Protein AF-B7R6Q8-F1 (afdb_monomer_lite)

Structure (mmCIF, N/CA/C/O backbone):
data_AF-B7R6Q8-F1
#
_entry.id   AF-B7R6Q8-F1
#
loop_
_atom_site.group_PDB
_atom_site.id
_atom_site.type_symbol
_atom_site.label_atom_id
_atom_site.label_alt_id
_atom_site.label_comp_id
_atom_site.label_asym_id
_atom_site.label_entity_id
_atom_site.label_seq_id
_atom_site.pdbx_PDB_ins_code
_atom_site.Cartn_x
_atom_site.Cartn_y
_atom_site.Cartn_z
_atom_site.occupancy
_atom_site.B_iso_or_equiv
_atom_site.auth_seq_id
_atom_site.auth_comp_id
_atom_site.auth_asym_id
_atom_site.auth_atom_id
_atom_site.pdbx_PDB_model_num
ATOM 1 N N . MET A 1 1 ? -23.256 20.340 -9.197 1.00 37.38 1 MET A N 1
ATOM 2 C CA . MET A 1 1 ? -24.365 21.270 -8.866 1.00 37.38 1 MET A CA 1
ATOM 3 C C . MET A 1 1 ? -25.537 20.618 -8.125 1.00 37.38 1 MET A C 1
ATOM 5 O O . MET A 1 1 ? -25.760 21.001 -6.987 1.00 37.38 1 MET A O 1
ATOM 9 N N . ARG A 1 2 ? -26.240 19.605 -8.668 1.00 29.38 2 ARG A N 1
ATOM 10 C CA . ARG A 1 2 ? -27.414 18.983 -7.993 1.00 29.38 2 ARG A CA 1
ATOM 11 C C . ARG A 1 2 ? -27.147 18.437 -6.572 1.00 29.38 2 ARG A C 1
ATOM 13 O O . ARG A 1 2 ? -28.017 18.509 -5.716 1.00 29.38 2 ARG A O 1
ATOM 20 N N . LYS A 1 3 ? -25.930 17.947 -6.302 1.00 39.06 3 LYS A N 1
ATOM 21 C CA . LYS A 1 3 ? -25.526 17.358 -5.007 1.00 39.06 3 LYS A CA 1
ATOM 22 C C . LYS A 1 3 ? -25.200 18.393 -3.911 1.00 39.06 3 LYS A C 1
ATOM 24 O O . LYS A 1 3 ? -25.389 18.104 -2.738 1.00 39.06 3 LYS A O 1
ATOM 29 N N . ILE A 1 4 ? -24.777 19.604 -4.293 1.00 42.16 4 ILE A N 1
ATOM 30 C CA . ILE A 1 4 ? -24.546 20.725 -3.359 1.00 42.16 4 ILE A CA 1
ATOM 31 C C . ILE A 1 4 ? -25.894 21.297 -2.899 1.00 42.16 4 ILE A C 1
ATOM 33 O O . ILE A 1 4 ? -26.061 21.598 -1.722 1.00 42.16 4 ILE A O 1
ATOM 37 N N . LEU A 1 5 ? -26.884 21.337 -3.802 1.00 37.56 5 LEU A N 1
ATOM 38 C CA . LEU A 1 5 ? -28.265 21.681 -3.457 1.00 37.56 5 LEU A CA 1
ATOM 39 C C . LEU A 1 5 ? -28.850 20.711 -2.420 1.00 37.56 5 LEU A C 1
ATOM 41 O O . LEU A 1 5 ? -29.466 21.156 -1.463 1.00 37.56 5 LEU A O 1
ATOM 45 N N . ALA A 1 6 ? -28.620 19.401 -2.566 1.00 47.09 6 ALA A N 1
ATOM 46 C CA . ALA A 1 6 ? -29.123 18.403 -1.620 1.00 47.09 6 ALA A CA 1
ATOM 47 C C . ALA A 1 6 ? -28.523 18.566 -0.210 1.00 47.09 6 ALA A C 1
ATOM 49 O O . ALA A 1 6 ? -29.257 18.517 0.771 1.00 47.09 6 ALA A O 1
ATOM 50 N N . LEU A 1 7 ? -27.215 18.825 -0.098 1.00 46.38 7 LEU A N 1
ATOM 51 C CA . LEU A 1 7 ? -26.560 19.071 1.192 1.00 46.38 7 LEU A CA 1
ATOM 52 C C . LEU A 1 7 ? -27.048 20.379 1.840 1.00 46.38 7 LEU A C 1
ATOM 54 O O . LEU A 1 7 ? -27.335 20.403 3.033 1.00 46.38 7 LEU A O 1
ATOM 58 N N . ALA A 1 8 ? -27.209 21.443 1.047 1.00 47.81 8 ALA A N 1
ATOM 59 C CA . ALA A 1 8 ? -27.757 22.715 1.515 1.00 47.81 8 ALA A CA 1
ATOM 60 C C . ALA A 1 8 ? -29.220 22.584 1.975 1.00 47.81 8 ALA A C 1
ATOM 62 O O . ALA A 1 8 ? -29.590 23.162 2.991 1.00 47.81 8 ALA A O 1
ATOM 63 N N . ILE A 1 9 ? -30.032 21.775 1.284 1.00 53.19 9 ILE A N 1
ATOM 64 C CA . ILE A 1 9 ? -31.419 21.471 1.667 1.00 53.19 9 ILE A CA 1
ATOM 65 C C . ILE A 1 9 ? -31.466 20.652 2.963 1.00 53.19 9 ILE A C 1
ATOM 67 O O . ILE A 1 9 ? -32.299 20.931 3.816 1.00 53.19 9 ILE A O 1
ATOM 71 N N . VAL A 1 10 ? -30.563 19.687 3.162 1.00 54.50 10 VAL A N 1
ATOM 72 C CA . VAL A 1 10 ? -30.493 18.897 4.406 1.00 54.50 10 VAL A CA 1
ATOM 73 C C . VAL A 1 10 ? -30.049 19.758 5.590 1.00 54.50 10 VAL A C 1
ATOM 75 O O . VAL A 1 10 ? -30.642 19.659 6.659 1.00 54.50 10 VAL A O 1
ATOM 78 N N . ILE A 1 11 ? -29.072 20.650 5.400 1.00 56.91 11 ILE A N 1
ATOM 79 C CA . ILE A 1 11 ? -28.651 21.607 6.435 1.00 56.91 11 ILE A CA 1
ATOM 80 C C . ILE A 1 11 ? -29.783 22.603 6.730 1.00 56.91 11 ILE A C 1
ATOM 82 O O . ILE A 1 11 ? -30.080 22.854 7.893 1.00 56.91 11 ILE A O 1
ATOM 86 N N . ALA A 1 12 ? -30.477 23.113 5.708 1.00 52.00 12 ALA A N 1
ATOM 87 C CA . ALA A 1 12 ? -31.620 24.009 5.885 1.00 52.00 12 ALA A CA 1
ATOM 88 C C . ALA A 1 12 ? -32.809 23.323 6.581 1.00 52.00 12 ALA A C 1
ATOM 90 O O . ALA A 1 12 ? -33.436 23.934 7.439 1.00 52.00 12 ALA A O 1
ATOM 91 N N . LEU A 1 13 ? -33.094 22.050 6.280 1.00 54.16 13 LEU A N 1
ATOM 92 C CA . LEU A 1 13 ? -34.132 21.255 6.950 1.00 54.16 13 LEU A CA 1
ATOM 93 C C . LEU A 1 13 ? -33.739 20.869 8.381 1.00 54.16 13 LEU A C 1
ATOM 95 O O . LEU A 1 13 ? -34.604 20.830 9.251 1.00 54.16 13 LEU A O 1
ATOM 99 N N . ALA A 1 14 ? -32.452 20.630 8.644 1.00 54.94 14 ALA A N 1
ATOM 100 C CA . ALA A 1 14 ? -31.933 20.408 9.990 1.00 54.94 14 ALA A CA 1
ATOM 101 C C . ALA A 1 14 ? -32.044 21.676 10.845 1.00 54.94 14 ALA A C 1
ATOM 103 O O . ALA A 1 14 ? -32.553 21.612 11.958 1.00 54.94 14 ALA A O 1
ATOM 104 N N . VAL A 1 15 ? -31.660 22.838 10.307 1.00 56.25 15 VAL A N 1
ATOM 105 C CA . VAL A 1 15 ? -31.743 24.133 11.004 1.00 56.25 15 VAL A CA 1
ATOM 106 C C . VAL A 1 15 ? -33.200 24.582 11.189 1.00 56.25 15 VAL A C 1
ATOM 108 O O . VAL A 1 15 ? -33.572 25.012 12.281 1.00 56.25 15 VAL A O 1
ATOM 111 N N . ALA A 1 16 ? -34.056 24.418 10.173 1.00 50.56 16 ALA A N 1
ATOM 112 C CA . ALA A 1 16 ? -35.485 24.723 10.272 1.00 50.56 16 ALA A CA 1
ATOM 113 C C . ALA A 1 16 ? -36.232 23.740 11.194 1.00 50.56 16 ALA A C 1
ATOM 115 O O . ALA A 1 16 ? -37.124 24.147 11.933 1.00 50.56 16 ALA A O 1
ATOM 116 N N . GLY A 1 17 ? -35.846 22.460 11.218 1.00 47.84 17 GLY A N 1
ATOM 117 C CA . GLY A 1 17 ? -36.385 21.471 12.155 1.00 47.84 17 GLY A CA 1
ATOM 118 C C . GLY A 1 17 ? -35.983 21.744 13.608 1.00 47.84 17 GLY A C 1
ATOM 119 O O . GLY A 1 17 ? -36.814 21.598 14.504 1.00 47.84 17 GLY A O 1
ATOM 120 N N . TYR A 1 18 ? -34.751 22.214 13.832 1.00 48.69 18 TYR A N 1
ATOM 121 C CA . TYR A 1 18 ? -34.199 22.538 15.154 1.00 48.69 18 TYR A CA 1
ATOM 122 C C . TYR A 1 18 ? -34.884 23.742 15.823 1.00 48.69 18 TYR A C 1
ATOM 124 O O . TYR A 1 18 ? -35.000 23.781 17.044 1.00 48.69 18 TYR A O 1
ATOM 132 N N . GLN A 1 19 ? -35.371 24.717 15.045 1.00 51.53 19 GLN A N 1
ATOM 133 C CA . GLN A 1 19 ? -36.120 25.863 15.585 1.00 51.53 19 GLN A CA 1
ATOM 134 C C . GLN A 1 19 ? -37.617 25.586 15.801 1.00 51.53 19 GLN A C 1
ATOM 136 O O . GLN A 1 19 ? -38.248 26.286 16.593 1.00 51.53 19 GLN A O 1
ATOM 141 N N . VAL A 1 20 ? -38.198 24.588 15.125 1.00 46.34 20 VAL A N 1
ATOM 142 C CA . VAL A 1 20 ? -39.660 24.382 15.089 1.00 46.34 20 VAL A CA 1
ATOM 143 C C . VAL A 1 20 ? -40.142 23.249 16.005 1.00 46.34 20 VAL A C 1
ATOM 145 O O . VAL A 1 20 ? -41.268 23.312 16.495 1.00 46.34 20 VAL A O 1
ATOM 148 N N . TYR A 1 21 ? -39.320 22.239 16.306 1.00 48.25 21 TYR A N 1
ATOM 149 C CA . TYR A 1 21 ? -39.767 21.079 17.085 1.00 48.25 21 TYR A CA 1
ATOM 150 C C . TYR A 1 21 ? -39.137 21.015 18.480 1.00 48.25 21 TYR A C 1
ATOM 152 O O . TYR A 1 21 ? -38.051 20.480 18.667 1.00 48.25 21 TYR A O 1
ATOM 160 N N . LYS A 1 22 ? -39.884 21.479 19.491 1.00 53.75 22 LYS A N 1
ATOM 161 C CA . LYS A 1 22 ? -39.655 21.184 20.923 1.00 53.75 22 LYS A CA 1
ATOM 162 C C . LYS A 1 22 ? -40.078 19.746 21.302 1.00 53.75 22 LYS A C 1
ATOM 164 O O . LYS A 1 22 ? -40.588 19.525 22.393 1.00 53.75 22 LYS A O 1
ATOM 169 N N . ASP A 1 23 ? -39.971 18.802 20.370 1.00 55.41 23 ASP A N 1
ATOM 170 C CA . ASP A 1 23 ? -40.512 17.444 20.485 1.00 55.41 23 ASP A CA 1
ATOM 171 C C . ASP A 1 23 ? -39.401 16.432 20.175 1.00 55.41 23 ASP A C 1
ATOM 173 O O . ASP A 1 23 ? -38.967 16.287 19.025 1.00 55.41 23 ASP A O 1
ATOM 177 N N . ASP A 1 24 ? -38.914 15.771 21.226 1.00 55.12 24 ASP A N 1
ATOM 178 C CA . ASP A 1 24 ? -37.716 14.924 21.204 1.00 55.12 24 ASP A CA 1
ATOM 179 C C . ASP A 1 24 ? -37.838 13.745 20.228 1.00 55.12 24 ASP A C 1
ATOM 181 O O . ASP A 1 24 ? -36.863 13.374 19.570 1.00 55.12 24 ASP A O 1
ATOM 185 N N . ASN A 1 25 ? -39.050 13.218 20.028 1.00 53.12 25 ASN A N 1
ATOM 186 C CA . ASN A 1 25 ? -39.292 12.110 19.100 1.00 53.12 25 ASN A CA 1
ATOM 187 C C . ASN A 1 25 ? -39.036 12.510 17.636 1.00 53.12 25 ASN A C 1
ATOM 189 O O . ASN A 1 25 ? -38.542 11.713 16.836 1.00 53.12 25 ASN A O 1
ATOM 193 N N . LYS A 1 26 ? -39.337 13.760 17.266 1.00 49.53 26 LYS A N 1
ATOM 194 C CA . LYS A 1 26 ? -39.129 14.269 15.899 1.00 49.53 26 LYS A CA 1
ATOM 195 C C . LYS A 1 26 ? -37.678 14.660 15.650 1.00 49.53 26 LYS A C 1
ATOM 197 O O . LYS A 1 26 ? -37.198 14.505 14.528 1.00 49.53 26 LYS A O 1
ATOM 202 N N . ARG A 1 27 ? -36.973 15.105 16.693 1.00 53.97 27 ARG A N 1
ATOM 203 C CA . ARG A 1 27 ? -35.524 15.324 16.661 1.00 53.97 27 ARG A CA 1
ATOM 204 C C . ARG A 1 27 ? -34.772 14.012 16.441 1.00 53.97 27 ARG A C 1
ATOM 206 O O . ARG A 1 27 ? -33.942 13.954 15.539 1.00 53.97 27 ARG A O 1
ATOM 213 N N . MET A 1 28 ? -35.126 12.956 17.173 1.00 54.28 28 MET A N 1
ATOM 214 C CA . MET A 1 28 ? -34.568 11.614 16.970 1.00 54.28 28 MET A CA 1
ATOM 215 C C . MET A 1 28 ? -34.810 11.095 15.549 1.00 54.28 28 MET A C 1
ATOM 217 O O . MET A 1 28 ? -33.879 10.627 14.904 1.00 54.28 28 MET A O 1
ATOM 221 N N . ALA A 1 29 ? -36.026 11.241 15.015 1.00 54.06 29 ALA A N 1
ATOM 222 C CA . ALA A 1 29 ? -36.336 10.811 13.649 1.00 54.06 29 ALA A CA 1
ATOM 223 C C . ALA A 1 29 ? -35.556 11.598 12.574 1.00 54.06 29 ALA A C 1
ATOM 225 O O . ALA A 1 29 ? -35.245 11.068 11.504 1.00 54.06 29 ALA A O 1
ATOM 226 N N . LEU A 1 30 ? -35.240 12.872 12.838 1.00 51.34 30 LEU A N 1
ATOM 227 C CA . LEU A 1 30 ? -34.412 13.694 11.957 1.00 51.34 30 LEU A CA 1
ATOM 228 C C . LEU A 1 30 ? -32.932 13.306 12.059 1.00 51.34 30 LEU A C 1
ATOM 230 O O . LEU A 1 30 ? -32.275 13.185 11.028 1.00 51.34 30 LEU A O 1
ATOM 234 N N . GLU A 1 31 ? -32.425 13.059 13.269 1.00 54.94 31 GLU A N 1
ATOM 235 C CA . GLU A 1 31 ? -31.081 12.520 13.497 1.00 54.94 31 GLU A CA 1
ATOM 236 C C . GLU A 1 31 ? -30.921 11.157 12.817 1.00 54.94 31 GLU A C 1
ATOM 238 O O . GLU A 1 31 ? -29.961 10.974 12.077 1.00 54.94 31 GLU A O 1
ATOM 243 N N . GLU A 1 32 ? -31.885 10.241 12.950 1.00 51.50 32 GLU A N 1
ATOM 244 C CA . GLU A 1 32 ? -31.878 8.952 12.248 1.00 51.50 32 GLU A CA 1
ATOM 245 C C . GLU A 1 32 ? -31.916 9.103 10.725 1.00 51.50 32 GLU A C 1
ATOM 247 O O . GLU A 1 32 ? -31.230 8.365 10.021 1.00 51.50 32 GLU A O 1
ATOM 252 N N . LYS A 1 33 ? -32.654 10.081 10.184 1.00 51.47 33 LYS A N 1
ATOM 253 C CA . LYS A 1 33 ? -32.656 10.360 8.738 1.00 51.47 33 LYS A CA 1
ATOM 254 C C . LYS A 1 33 ? -31.353 10.987 8.251 1.00 51.47 33 LYS A C 1
ATOM 256 O O . LYS A 1 33 ? -30.884 10.620 7.179 1.00 51.47 33 LYS A O 1
ATOM 261 N N . VAL A 1 34 ? -30.758 11.911 9.004 1.00 53.53 34 VAL A N 1
ATOM 262 C CA . VAL A 1 34 ? -29.460 12.521 8.666 1.00 53.53 34 VAL A CA 1
ATOM 263 C C . VAL A 1 34 ? -28.350 11.475 8.751 1.00 53.53 34 VAL A C 1
ATOM 265 O O . VAL A 1 34 ? -27.544 11.370 7.828 1.00 53.53 34 VAL A O 1
ATOM 268 N N . LYS A 1 35 ? -28.366 10.643 9.795 1.00 49.91 35 LYS A N 1
ATOM 269 C CA . LYS A 1 35 ? -27.531 9.448 9.929 1.00 49.91 35 LYS A CA 1
ATOM 270 C C . LYS A 1 35 ? -27.755 8.498 8.746 1.00 49.91 35 LYS A C 1
ATOM 272 O O . LYS A 1 35 ? -26.797 8.157 8.069 1.00 49.91 35 LYS A O 1
ATOM 277 N N . GLY A 1 36 ? -29.007 8.205 8.388 1.00 43.91 36 GLY A N 1
ATOM 278 C CA . GLY A 1 36 ? -29.414 7.435 7.203 1.00 43.91 36 GLY A CA 1
ATOM 279 C C . GLY A 1 36 ? -28.847 7.953 5.878 1.00 43.91 36 GLY A C 1
ATOM 280 O O . GLY A 1 36 ? -28.357 7.173 5.063 1.00 43.91 36 GLY A O 1
ATOM 281 N N . VAL A 1 37 ? -28.853 9.272 5.676 1.00 48.69 37 VAL A N 1
ATOM 282 C CA . VAL A 1 37 ? -28.254 9.917 4.498 1.00 48.69 37 VAL A CA 1
ATOM 283 C C . VAL A 1 37 ? -26.728 9.836 4.548 1.00 48.69 37 VAL A C 1
ATOM 285 O O . VAL A 1 37 ? -26.125 9.538 3.526 1.00 48.69 37 VAL A O 1
ATOM 288 N N . LEU A 1 38 ? -26.096 10.016 5.714 1.00 46.34 38 LEU A N 1
ATOM 289 C CA . LEU A 1 38 ? -24.661 9.753 5.919 1.00 46.34 38 LEU A CA 1
ATOM 290 C C . LEU A 1 38 ? -24.293 8.271 5.699 1.00 46.34 38 LEU A C 1
ATOM 292 O O . LEU A 1 38 ? -23.173 7.987 5.282 1.00 46.34 38 LEU A O 1
ATOM 296 N N . TYR A 1 39 ? -25.223 7.335 5.907 1.00 46.31 39 TYR A N 1
ATOM 297 C CA . TYR A 1 39 ? -25.025 5.896 5.699 1.00 46.31 39 TYR A CA 1
ATOM 298 C C . TYR A 1 39 ? -25.175 5.455 4.235 1.00 46.31 39 TYR A C 1
ATOM 300 O O . TYR A 1 39 ? -24.487 4.527 3.818 1.00 46.31 39 TYR A O 1
ATOM 308 N N . SER A 1 40 ? -25.994 6.125 3.412 1.00 40.91 40 SER A N 1
ATOM 309 C CA . SER A 1 40 ? -26.149 5.799 1.975 1.00 40.91 40 SER A CA 1
ATOM 310 C C . SER A 1 40 ? -24.989 6.295 1.099 1.00 40.91 40 SER A C 1
ATOM 312 O O . SER A 1 40 ? -25.076 6.328 -0.128 1.00 40.91 40 SER A O 1
ATOM 314 N N . ILE A 1 41 ? -23.938 6.793 1.738 1.00 45.94 41 ILE A N 1
ATOM 315 C CA . ILE A 1 41 ? -22.860 7.567 1.139 1.00 45.94 41 ILE A CA 1
ATOM 316 C C . ILE A 1 41 ? -21.592 6.715 0.928 1.00 45.94 41 ILE A C 1
ATOM 318 O O . ILE A 1 41 ? -20.824 7.045 0.029 1.00 45.94 41 ILE A O 1
ATOM 322 N N . GLY A 1 42 ? -21.417 5.615 1.674 1.00 38.38 42 GLY A N 1
ATOM 323 C CA . GLY A 1 42 ? -20.191 4.802 1.723 1.00 38.38 42 GLY A CA 1
ATOM 324 C C . GLY A 1 42 ? -20.079 3.645 0.719 1.00 38.38 42 GLY A C 1
ATOM 325 O O . GLY A 1 42 ? -19.407 2.663 1.013 1.00 38.38 42 GLY A O 1
ATOM 326 N N . THR A 1 43 ? -20.740 3.700 -0.441 1.00 34.62 43 THR A N 1
ATOM 327 C CA . THR A 1 43 ? -20.706 2.604 -1.439 1.00 34.62 43 THR A CA 1
ATOM 328 C C . THR A 1 43 ? -19.725 2.823 -2.594 1.00 34.62 43 THR A C 1
ATOM 330 O O . THR A 1 43 ? -19.817 2.121 -3.599 1.00 34.62 43 THR A O 1
ATOM 333 N N . GLY A 1 44 ? -18.808 3.787 -2.518 1.00 37.56 44 GLY A N 1
ATOM 334 C CA . GLY A 1 44 ? -17.892 4.054 -3.627 1.00 37.56 44 GLY A CA 1
ATOM 335 C C . GLY A 1 44 ? -16.503 4.421 -3.154 1.00 37.56 44 GLY A C 1
ATOM 336 O O . GLY A 1 44 ? -16.237 5.592 -2.967 1.00 37.56 44 GLY A O 1
ATOM 337 N N . ALA A 1 45 ? -15.608 3.443 -3.012 1.00 40.72 45 ALA A N 1
ATOM 338 C CA . ALA A 1 45 ? -14.191 3.709 -2.771 1.00 40.72 45 ALA A CA 1
ATOM 339 C C . ALA A 1 45 ? -13.664 4.749 -3.782 1.00 40.72 45 ALA A C 1
ATOM 341 O O . ALA A 1 45 ? -13.662 4.500 -4.991 1.00 40.72 45 ALA A O 1
ATOM 342 N N . SER A 1 46 ? -13.232 5.916 -3.296 1.00 37.62 46 SER A N 1
ATOM 343 C CA . SER A 1 46 ? -12.482 6.883 -4.095 1.00 37.62 46 SER A CA 1
ATOM 344 C C . SER A 1 46 ? -11.080 6.323 -4.290 1.00 37.62 46 SER A C 1
ATOM 346 O O . SER A 1 46 ? -10.167 6.590 -3.514 1.00 37.62 46 SER A O 1
ATOM 348 N N . ARG A 1 47 ? -10.945 5.488 -5.317 1.00 49.09 47 ARG A N 1
ATOM 349 C CA . ARG A 1 47 ? -9.686 4.881 -5.738 1.00 49.09 47 ARG A CA 1
ATOM 350 C C . ARG A 1 47 ? -8.751 5.968 -6.250 1.00 49.09 47 ARG A C 1
ATOM 352 O O . ARG A 1 47 ? -9.131 6.742 -7.132 1.00 49.09 47 ARG A O 1
ATOM 359 N N . THR A 1 48 ? -7.544 6.038 -5.701 1.00 50.38 48 THR A N 1
ATOM 360 C CA . THR A 1 48 ? -6.474 6.862 -6.263 1.00 50.38 48 THR A CA 1
ATOM 361 C C . THR A 1 48 ? -6.095 6.245 -7.607 1.00 50.38 48 THR A C 1
ATOM 363 O O . THR A 1 48 ? -5.299 5.317 -7.679 1.00 50.38 48 THR A O 1
ATOM 366 N N . SER A 1 49 ? -6.705 6.714 -8.697 1.00 54.09 49 SER A N 1
ATOM 367 C CA . SER A 1 49 ? -6.392 6.173 -10.018 1.00 54.09 49 SER A CA 1
ATOM 368 C C . SER A 1 49 ? -5.028 6.689 -10.464 1.00 54.09 49 SER A C 1
ATOM 370 O O . SER A 1 49 ? -4.919 7.795 -10.980 1.00 54.09 49 SER A O 1
ATOM 372 N N . PHE A 1 50 ? -3.994 5.864 -10.292 1.00 68.31 50 PHE A N 1
ATOM 373 C CA . PHE A 1 50 ? -2.652 6.120 -10.831 1.00 68.31 50 PHE A CA 1
ATOM 374 C C . PHE A 1 50 ? -2.601 6.111 -12.364 1.00 68.31 50 PHE A C 1
ATOM 376 O O . PHE A 1 50 ? -1.603 6.523 -12.938 1.00 68.31 50 PHE A O 1
ATOM 383 N N . TYR A 1 51 ? -3.661 5.637 -13.026 1.00 71.44 51 TYR A N 1
ATOM 384 C CA . TYR A 1 51 ? -3.830 5.749 -14.469 1.00 71.44 51 TYR A CA 1
ATOM 385 C C . TYR A 1 51 ? -4.926 6.759 -14.788 1.00 71.44 51 TYR A C 1
ATOM 387 O O . TYR A 1 51 ? -6.058 6.619 -14.310 1.00 71.44 51 TYR A O 1
ATOM 395 N N . SER A 1 52 ? -4.611 7.728 -15.638 1.00 78.62 52 SER A N 1
ATOM 396 C CA . SER A 1 52 ? -5.595 8.634 -16.214 1.00 78.62 52 SER A CA 1
ATOM 397 C C . SER A 1 52 ? -5.401 8.673 -17.732 1.00 78.62 52 SER A C 1
ATOM 399 O O . SER A 1 52 ? -4.385 9.196 -18.190 1.00 78.62 52 SER A O 1
ATOM 401 N N . PRO A 1 53 ? -6.345 8.129 -18.526 1.00 78.25 53 PRO A N 1
ATOM 402 C CA . PRO A 1 53 ? -6.211 8.070 -19.984 1.00 78.25 53 PRO A CA 1
ATOM 403 C C . PRO A 1 53 ? -6.172 9.458 -20.639 1.00 78.25 53 PRO A C 1
ATOM 405 O O . PRO A 1 53 ? -5.729 9.586 -21.776 1.00 78.25 53 PRO A O 1
ATOM 408 N N . ASP A 1 54 ? -6.608 10.497 -19.923 1.00 83.00 54 ASP A N 1
ATOM 409 C CA . ASP A 1 54 ? -6.566 11.881 -20.398 1.00 83.00 54 ASP A CA 1
ATOM 410 C C . ASP A 1 54 ? -5.139 12.458 -20.395 1.00 83.00 54 ASP A C 1
ATOM 412 O O . ASP A 1 54 ? -4.838 13.373 -21.162 1.00 83.00 54 ASP A O 1
ATOM 416 N N . VAL A 1 55 ? -4.254 11.929 -19.539 1.00 86.81 55 VAL A N 1
ATOM 417 C CA . VAL A 1 55 ? -2.882 12.436 -19.349 1.00 86.81 55 VAL A CA 1
ATOM 418 C C . VAL A 1 55 ? -1.804 11.363 -19.530 1.00 86.81 55 VAL A C 1
ATOM 420 O O . VAL A 1 55 ? -0.619 11.684 -19.472 1.00 86.81 55 VAL A O 1
ATOM 423 N N . MET A 1 56 ? -2.183 10.104 -19.770 1.00 92.25 56 MET A N 1
ATOM 424 C CA . MET A 1 56 ? -1.275 8.970 -19.958 1.00 92.25 56 MET A CA 1
ATOM 425 C C . MET A 1 56 ? -1.684 8.109 -21.151 1.00 92.25 56 MET A C 1
ATOM 427 O O . MET A 1 56 ? -2.852 7.757 -21.321 1.00 92.25 56 MET A O 1
ATOM 431 N N . LYS A 1 57 ? -0.691 7.669 -21.924 1.00 94.62 57 LYS A N 1
ATOM 432 C CA . LYS A 1 57 ? -0.861 6.734 -23.038 1.00 94.62 57 LYS A CA 1
ATOM 433 C C . LYS A 1 57 ? -0.027 5.478 -22.818 1.00 94.62 57 LYS A C 1
ATOM 435 O O . LYS A 1 57 ? 1.173 5.571 -22.584 1.00 94.62 57 LYS A O 1
ATOM 440 N N . GLU A 1 58 ? -0.657 4.312 -22.930 1.00 95.50 58 GLU A N 1
ATOM 441 C CA . GLU A 1 58 ? 0.041 3.025 -22.855 1.00 95.50 58 GLU A CA 1
ATOM 442 C C . GLU A 1 58 ? 1.029 2.840 -24.012 1.00 95.50 58 GLU A C 1
ATOM 444 O O . GLU A 1 58 ? 0.808 3.318 -25.131 1.00 95.50 58 GLU A O 1
ATOM 449 N N . LYS A 1 59 ? 2.119 2.127 -23.721 1.00 96.06 59 LYS A N 1
ATOM 450 C CA . LYS A 1 59 ? 3.237 1.862 -24.630 1.00 96.06 59 LYS A CA 1
ATOM 451 C C . LYS A 1 59 ? 3.491 0.360 -24.752 1.00 96.06 59 LYS A C 1
ATOM 453 O O . LYS A 1 59 ? 4.492 -0.133 -24.226 1.00 96.06 59 LYS A O 1
ATOM 458 N N . PRO A 1 60 ? 2.583 -0.393 -25.402 1.00 96.31 60 PRO A N 1
ATOM 459 C CA . PRO A 1 60 ? 2.698 -1.847 -25.518 1.00 96.31 60 PRO A CA 1
ATOM 460 C C . PRO A 1 60 ? 3.988 -2.294 -26.219 1.00 96.31 60 PRO A C 1
ATOM 462 O O . PRO A 1 60 ? 4.486 -3.384 -25.957 1.00 96.31 60 PRO A O 1
ATOM 465 N N . GLU A 1 61 ? 4.574 -1.451 -27.070 1.00 95.81 61 GLU A N 1
ATOM 466 C CA . GLU A 1 61 ? 5.864 -1.699 -27.713 1.00 95.81 61 GLU A CA 1
ATOM 467 C C . GLU A 1 61 ? 7.032 -1.843 -26.720 1.00 95.81 61 GLU A C 1
ATOM 469 O O . GLU A 1 61 ? 8.033 -2.477 -27.049 1.00 95.81 61 GLU A O 1
ATOM 474 N N . LEU A 1 62 ? 6.905 -1.305 -25.501 1.00 96.12 62 LEU A N 1
ATOM 475 C CA . LEU A 1 62 ? 7.917 -1.406 -24.445 1.00 96.12 62 LEU A CA 1
ATOM 476 C C . LEU A 1 62 ? 7.764 -2.665 -23.583 1.00 96.12 62 LEU A C 1
ATOM 478 O O . LEU A 1 62 ? 8.619 -2.916 -22.732 1.00 96.12 62 LEU A O 1
ATOM 482 N N . GLN A 1 63 ? 6.714 -3.470 -23.785 1.00 96.75 63 GLN A N 1
ATOM 483 C CA . GLN A 1 63 ? 6.402 -4.608 -22.915 1.00 96.75 63 GLN A CA 1
ATOM 484 C C . GLN A 1 63 ? 7.573 -5.590 -22.718 1.00 96.75 63 GLN A C 1
ATOM 486 O O . GLN A 1 63 ? 7.818 -5.957 -21.572 1.00 96.75 63 GLN A O 1
ATOM 491 N N . PRO A 1 64 ? 8.370 -5.959 -23.744 1.00 96.44 64 PRO A N 1
ATOM 492 C CA . PRO A 1 64 ? 9.518 -6.843 -23.531 1.00 96.44 64 PRO A CA 1
ATOM 493 C C . PRO A 1 64 ? 10.531 -6.293 -22.513 1.00 96.44 64 PRO A C 1
ATOM 495 O O . PRO A 1 64 ? 11.083 -7.044 -21.710 1.00 96.44 64 PRO A O 1
ATOM 498 N N . MET A 1 65 ? 10.745 -4.974 -22.510 1.00 96.44 65 MET A N 1
ATOM 499 C CA . MET A 1 65 ? 11.647 -4.301 -21.572 1.00 96.44 65 MET A CA 1
ATOM 500 C C . MET A 1 65 ? 11.031 -4.207 -20.171 1.00 96.44 65 MET A C 1
ATOM 502 O O . MET A 1 65 ? 11.739 -4.325 -19.170 1.00 96.44 65 MET A O 1
ATOM 506 N N . VAL A 1 66 ? 9.708 -4.017 -20.096 1.00 96.56 66 VAL A N 1
ATOM 507 C CA . VAL A 1 66 ? 8.948 -4.054 -18.838 1.00 96.56 66 VAL A CA 1
ATOM 508 C C . VAL A 1 66 ? 9.061 -5.430 -18.197 1.00 96.56 66 VAL A C 1
ATOM 510 O O . VAL A 1 66 ? 9.384 -5.522 -17.015 1.00 96.56 66 VAL A O 1
ATOM 513 N N . ASP A 1 67 ? 8.858 -6.495 -18.968 1.00 96.12 67 ASP A N 1
ATOM 514 C CA . ASP A 1 67 ? 8.915 -7.869 -18.476 1.00 96.12 67 ASP A CA 1
ATOM 515 C C . ASP A 1 67 ? 10.307 -8.209 -17.923 1.00 96.12 67 ASP A C 1
ATOM 517 O O . ASP A 1 67 ? 10.418 -8.803 -16.848 1.00 96.12 67 ASP A O 1
ATOM 521 N N . GLU A 1 68 ? 11.382 -7.781 -18.599 1.00 95.81 68 GLU A N 1
ATOM 522 C CA . GLU A 1 68 ? 12.755 -7.941 -18.103 1.00 95.81 68 GLU A CA 1
ATOM 523 C C . GLU A 1 68 ? 12.976 -7.189 -16.780 1.00 95.81 68 GLU A C 1
ATOM 525 O O . GLU A 1 68 ? 13.513 -7.750 -15.817 1.00 95.81 68 GLU A O 1
ATOM 530 N N . TYR A 1 69 ? 12.525 -5.934 -16.704 1.00 94.75 69 TYR A N 1
ATOM 531 C CA . TYR A 1 69 ? 12.645 -5.107 -15.505 1.00 94.75 69 TYR A CA 1
ATOM 532 C C . TYR A 1 69 ? 11.875 -5.705 -14.316 1.00 94.75 69 TYR A C 1
ATOM 534 O O . TYR A 1 69 ? 12.414 -5.831 -13.212 1.00 94.75 69 TYR A O 1
ATOM 542 N N . VAL A 1 70 ? 10.635 -6.147 -14.541 1.00 94.75 70 VAL A N 1
ATOM 543 C CA . VAL A 1 70 ? 9.794 -6.801 -13.528 1.00 94.75 70 VAL A CA 1
ATOM 544 C C . VAL A 1 70 ? 10.422 -8.106 -13.063 1.00 94.75 70 VAL A C 1
ATOM 546 O O . VAL A 1 70 ? 10.539 -8.321 -11.857 1.00 94.75 70 VAL A O 1
ATOM 549 N N . LYS A 1 71 ? 10.906 -8.940 -13.988 1.00 94.88 71 LYS A N 1
ATOM 550 C CA . LYS A 1 71 ? 11.599 -10.189 -13.655 1.00 94.88 71 LYS A CA 1
ATOM 551 C C . LYS A 1 71 ? 12.800 -9.951 -12.741 1.00 94.88 71 LYS A C 1
ATOM 553 O O . LYS A 1 71 ? 13.055 -10.729 -11.826 1.00 94.88 71 LYS A O 1
ATOM 558 N N . LYS A 1 72 ? 13.544 -8.870 -12.975 1.00 92.81 72 LYS A N 1
ATOM 559 C CA . LYS A 1 72 ? 14.732 -8.534 -12.186 1.00 92.81 72 LYS A CA 1
ATOM 560 C C . LYS A 1 72 ? 14.394 -8.011 -10.789 1.00 92.81 72 LYS A C 1
ATOM 562 O O . LYS A 1 72 ? 15.095 -8.348 -9.835 1.00 92.81 72 LYS A O 1
ATOM 567 N N . TYR A 1 73 ? 13.363 -7.176 -10.669 1.00 92.44 73 TYR A N 1
ATOM 568 C CA . TYR A 1 73 ? 13.158 -6.359 -9.469 1.00 92.44 73 TYR A CA 1
ATOM 569 C C . TYR A 1 73 ? 11.882 -6.651 -8.677 1.00 92.44 73 TYR A C 1
ATOM 571 O O . TYR A 1 73 ? 11.839 -6.337 -7.491 1.00 92.44 73 TYR A O 1
ATOM 579 N N . TYR A 1 74 ? 10.866 -7.255 -9.290 1.00 92.81 74 TYR A N 1
ATOM 580 C CA . TYR A 1 74 ? 9.534 -7.416 -8.697 1.00 92.81 74 TYR A CA 1
ATOM 581 C C . TYR A 1 74 ? 8.982 -8.848 -8.764 1.00 92.81 74 TYR A C 1
ATOM 583 O O . TYR A 1 74 ? 7.917 -9.100 -8.206 1.00 92.81 74 TYR A O 1
ATOM 591 N N . ASP A 1 75 ? 9.698 -9.805 -9.370 1.00 91.50 75 ASP A N 1
ATOM 592 C CA . ASP A 1 75 ? 9.317 -11.230 -9.408 1.00 91.50 75 ASP A CA 1
ATOM 593 C C . ASP A 1 75 ? 9.625 -11.961 -8.087 1.00 91.50 75 ASP A C 1
ATOM 595 O O . ASP A 1 75 ? 10.287 -12.998 -8.021 1.00 91.50 75 ASP A O 1
ATOM 599 N N . LYS A 1 76 ? 9.172 -11.367 -6.984 1.00 92.88 76 LYS A N 1
ATOM 600 C CA . LYS A 1 76 ? 9.254 -11.925 -5.638 1.00 92.88 76 LYS A CA 1
ATOM 601 C C . LYS A 1 76 ? 7.944 -11.678 -4.912 1.00 92.88 76 LYS A C 1
ATOM 603 O O . LYS A 1 76 ? 7.243 -10.701 -5.161 1.00 92.88 76 LYS A O 1
ATOM 608 N N . GLU A 1 77 ? 7.613 -12.596 -4.014 1.00 96.31 77 GLU A N 1
ATOM 609 C CA . GLU A 1 77 ? 6.499 -12.396 -3.095 1.00 96.31 77 GLU A CA 1
ATOM 610 C C . GLU A 1 77 ? 6.837 -11.269 -2.121 1.00 96.31 77 GLU A C 1
ATOM 612 O O . GLU A 1 77 ? 7.908 -11.268 -1.519 1.00 96.31 77 GLU A O 1
ATOM 617 N N . ILE A 1 78 ? 5.911 -10.327 -1.976 1.00 96.69 78 ILE A N 1
ATOM 618 C CA . ILE A 1 78 ? 5.975 -9.244 -1.005 1.00 96.69 78 ILE A CA 1
ATOM 619 C C . ILE A 1 78 ? 5.098 -9.645 0.178 1.00 96.69 78 ILE A C 1
ATOM 621 O O . ILE A 1 78 ? 3.960 -10.082 -0.009 1.00 96.69 78 ILE A O 1
ATOM 625 N N . ARG A 1 79 ? 5.625 -9.501 1.393 1.00 97.31 79 ARG A N 1
ATOM 626 C CA . ARG A 1 79 ? 4.967 -9.897 2.639 1.00 97.31 79 ARG A CA 1
ATOM 627 C C . ARG A 1 79 ? 4.974 -8.754 3.642 1.00 97.31 79 ARG A C 1
ATOM 629 O O . ARG A 1 79 ? 6.003 -8.122 3.856 1.00 97.31 79 ARG A O 1
ATOM 636 N N . PHE A 1 80 ? 3.841 -8.555 4.301 1.00 96.69 80 PHE A N 1
ATOM 637 C CA . PHE A 1 80 ? 3.676 -7.639 5.423 1.00 96.69 80 PHE A CA 1
ATOM 638 C C . PHE A 1 80 ? 3.204 -8.408 6.640 1.00 96.69 80 PHE A C 1
ATOM 640 O O . PHE A 1 80 ? 2.266 -9.200 6.547 1.00 96.69 80 PHE A O 1
ATOM 647 N N . ILE A 1 81 ? 3.854 -8.167 7.773 1.00 97.44 81 ILE A N 1
ATOM 648 C CA . ILE A 1 81 ? 3.528 -8.778 9.057 1.00 97.44 81 ILE A CA 1
ATOM 649 C C . ILE A 1 81 ? 3.390 -7.640 10.067 1.00 97.44 81 ILE A C 1
ATOM 651 O O . ILE A 1 81 ? 4.380 -6.996 10.409 1.00 97.44 81 ILE A O 1
ATOM 655 N N . LEU A 1 82 ? 2.158 -7.367 10.498 1.00 96.81 82 LEU A N 1
ATOM 656 C CA . LEU A 1 82 ? 1.853 -6.337 11.493 1.00 96.81 82 LEU A CA 1
ATOM 657 C C . LEU A 1 82 ? 2.143 -6.839 12.913 1.00 96.81 82 LEU A C 1
ATOM 659 O O . LEU A 1 82 ? 2.172 -8.046 13.162 1.00 96.81 82 LEU A O 1
ATOM 663 N N . GLU A 1 83 ? 2.296 -5.910 13.858 1.00 94.50 83 GLU A N 1
ATOM 664 C CA . GLU A 1 83 ? 2.658 -6.193 15.256 1.00 94.50 83 GLU A CA 1
ATOM 665 C C . GLU A 1 83 ? 1.657 -7.145 15.931 1.00 94.50 83 GLU A C 1
ATOM 667 O O . GLU A 1 83 ? 2.025 -7.986 16.750 1.00 94.50 83 GLU A O 1
ATOM 672 N N . ASN A 1 84 ? 0.379 -7.069 15.550 1.00 91.44 84 ASN A N 1
ATOM 673 C CA . ASN A 1 84 ? -0.665 -7.928 16.101 1.00 91.44 84 ASN A CA 1
ATOM 674 C C . ASN A 1 84 ? -0.738 -9.328 15.462 1.00 91.44 84 ASN A C 1
ATOM 676 O O . ASN A 1 84 ? -1.622 -10.108 15.812 1.00 91.44 84 ASN A O 1
ATOM 680 N N . GLY A 1 85 ? 0.146 -9.641 14.512 1.00 95.12 85 GLY A N 1
ATOM 681 C CA . GLY A 1 85 ? 0.164 -10.910 13.792 1.00 95.12 85 GLY A CA 1
ATOM 682 C C . GLY A 1 85 ? -0.690 -10.950 12.523 1.00 95.12 85 GLY A C 1
ATOM 683 O O . GLY A 1 85 ? -0.776 -12.016 11.916 1.00 95.12 85 GLY A O 1
ATOM 684 N N . THR A 1 86 ? -1.292 -9.833 12.094 1.00 97.00 86 THR A N 1
ATOM 685 C CA . THR A 1 86 ? -1.908 -9.729 10.761 1.00 97.00 86 THR A CA 1
ATOM 686 C C . THR A 1 86 ? -0.849 -9.903 9.677 1.00 97.00 86 THR A C 1
ATOM 688 O O . THR A 1 86 ? 0.205 -9.273 9.725 1.00 97.00 86 THR A O 1
ATOM 691 N N . LYS A 1 87 ? -1.135 -10.744 8.684 1.00 97.69 87 LYS A N 1
ATOM 692 C CA . LYS A 1 87 ? -0.257 -11.063 7.561 1.00 97.69 87 LYS A CA 1
ATOM 693 C C . LYS A 1 87 ? -0.962 -10.785 6.243 1.00 97.69 87 LYS A C 1
ATOM 695 O O . LYS A 1 87 ? -2.097 -11.208 6.037 1.00 97.69 87 LYS A O 1
ATOM 700 N N . LEU A 1 88 ? -0.258 -10.121 5.338 1.00 96.94 88 LEU A N 1
ATOM 701 C CA . LEU A 1 88 ? -0.654 -9.928 3.947 1.00 96.94 88 LEU A CA 1
ATOM 702 C C . LEU A 1 88 ? 0.492 -10.409 3.063 1.00 96.94 88 LEU A C 1
ATOM 704 O O . LEU A 1 88 ? 1.644 -10.040 3.305 1.00 96.94 88 LEU A O 1
ATOM 708 N N . SER A 1 89 ? 0.191 -11.172 2.017 1.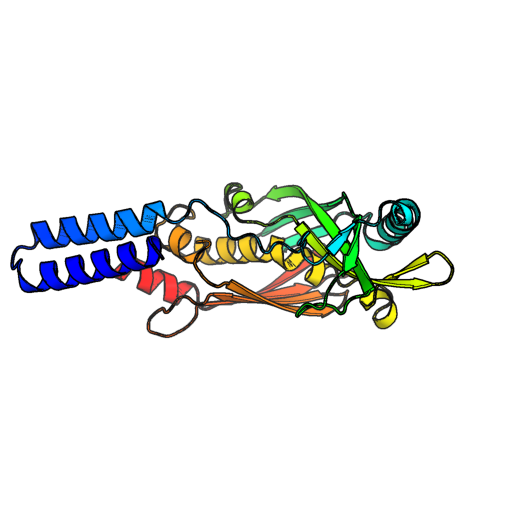00 97.25 89 SER A N 1
ATOM 709 C CA . SER A 1 89 ? 1.170 -11.443 0.968 1.00 97.25 89 SER A CA 1
ATOM 710 C C . SER A 1 89 ? 0.594 -11.336 -0.434 1.00 97.25 89 SER A C 1
ATOM 712 O O . SER A 1 89 ? -0.614 -11.454 -0.648 1.00 97.25 89 SER A O 1
ATOM 714 N N . GLY A 1 90 ? 1.472 -11.076 -1.397 1.00 96.88 90 GLY A N 1
ATOM 715 C CA . GLY A 1 90 ? 1.097 -10.962 -2.797 1.00 96.88 90 GLY A CA 1
ATOM 716 C C . GLY A 1 90 ? 2.271 -10.651 -3.710 1.00 96.88 90 GLY A C 1
ATOM 717 O O . GLY A 1 90 ? 3.434 -10.656 -3.298 1.00 96.88 90 GLY A O 1
ATOM 718 N N . LYS A 1 91 ? 1.960 -10.374 -4.975 1.00 96.69 91 LYS A N 1
ATOM 719 C CA . LYS A 1 91 ? 2.943 -10.086 -6.029 1.00 96.69 91 LYS A CA 1
ATOM 720 C C . LYS A 1 91 ? 2.458 -8.984 -6.951 1.00 96.69 91 LYS A C 1
ATOM 722 O O . LYS A 1 91 ? 1.260 -8.856 -7.199 1.00 96.69 91 LYS A O 1
ATOM 727 N N . ILE A 1 92 ? 3.393 -8.239 -7.530 1.00 96.00 92 ILE A N 1
ATOM 728 C CA . ILE A 1 92 ? 3.074 -7.285 -8.593 1.00 96.00 92 ILE A CA 1
ATOM 729 C C . ILE A 1 92 ? 2.896 -8.043 -9.913 1.00 96.00 92 ILE A C 1
ATOM 731 O O . ILE A 1 92 ? 3.728 -8.864 -10.292 1.00 96.00 92 ILE A O 1
ATOM 735 N N . LYS A 1 93 ? 1.790 -7.777 -10.606 1.00 95.00 93 LYS A N 1
ATOM 736 C CA . LYS A 1 93 ? 1.399 -8.372 -11.888 1.00 95.00 93 LYS A CA 1
ATOM 737 C C . LYS A 1 93 ? 0.882 -7.293 -12.839 1.00 95.00 93 LYS A C 1
ATOM 739 O O . LYS A 1 93 ? 0.602 -6.172 -12.415 1.00 95.00 93 LYS A O 1
ATOM 744 N N . ASN A 1 94 ? 0.707 -7.662 -14.110 1.00 94.75 94 ASN A N 1
ATOM 745 C CA . ASN A 1 94 ? 0.109 -6.816 -15.151 1.00 94.75 94 ASN A CA 1
ATOM 746 C C . ASN A 1 94 ? 0.775 -5.436 -15.237 1.00 94.75 94 ASN A C 1
ATOM 748 O O . ASN A 1 94 ? 0.095 -4.411 -15.220 1.00 94.75 94 ASN A O 1
ATOM 752 N N . VAL A 1 95 ? 2.109 -5.420 -15.237 1.00 96.31 95 VAL A N 1
ATOM 753 C CA . VAL A 1 95 ? 2.861 -4.170 -15.302 1.00 96.31 95 VAL A CA 1
ATOM 754 C C . VAL A 1 95 ? 2.874 -3.673 -16.739 1.00 96.31 95 VAL A C 1
ATOM 756 O O . VAL A 1 95 ? 3.204 -4.430 -17.651 1.00 96.31 95 VAL A O 1
ATOM 759 N N . ILE A 1 96 ? 2.534 -2.402 -16.911 1.00 95.94 96 ILE A N 1
ATOM 760 C CA . ILE A 1 96 ? 2.513 -1.702 -18.192 1.00 95.94 96 ILE A CA 1
ATOM 761 C C . ILE A 1 96 ? 3.389 -0.454 -18.127 1.00 95.94 96 ILE A C 1
ATOM 763 O O . ILE A 1 96 ? 3.526 0.176 -17.073 1.00 95.94 96 ILE A O 1
ATOM 767 N N . ALA A 1 97 ? 3.951 -0.081 -19.274 1.00 96.19 97 ALA A N 1
ATOM 768 C CA . ALA A 1 97 ? 4.593 1.212 -19.462 1.00 96.19 97 ALA A CA 1
ATOM 769 C C . ALA A 1 97 ? 3.587 2.235 -19.994 1.00 96.19 97 ALA A C 1
ATOM 771 O O . ALA A 1 97 ? 2.808 1.950 -20.909 1.00 96.19 97 ALA A O 1
ATOM 772 N N . VAL A 1 98 ? 3.641 3.445 -19.444 1.00 95.06 98 VAL A N 1
ATOM 773 C CA . VAL A 1 98 ? 2.863 4.594 -19.910 1.00 95.06 98 VAL A CA 1
ATOM 774 C C . VAL A 1 98 ? 3.777 5.783 -20.178 1.00 95.06 98 VAL A C 1
ATOM 776 O O . VAL A 1 98 ? 4.770 5.973 -19.480 1.00 95.06 98 VAL A O 1
ATOM 779 N N . GLU A 1 99 ? 3.430 6.588 -21.178 1.00 95.00 99 GLU A N 1
ATOM 780 C CA . GLU A 1 99 ? 3.999 7.915 -21.426 1.00 95.00 99 GLU A CA 1
ATOM 781 C C . GLU A 1 99 ? 2.993 8.978 -20.979 1.00 95.00 99 GLU A C 1
ATOM 783 O O . GLU A 1 99 ? 1.813 8.908 -21.340 1.00 95.00 99 GLU A O 1
ATOM 788 N N . TYR A 1 100 ? 3.449 9.983 -20.235 1.00 93.00 100 TYR A N 1
ATOM 789 C CA . TYR A 1 100 ? 2.631 11.144 -19.896 1.00 93.00 100 TYR A CA 1
ATOM 790 C C . TYR A 1 100 ? 2.438 12.039 -21.126 1.00 93.00 100 TYR A C 1
ATOM 792 O O . TYR A 1 100 ? 3.394 12.559 -21.700 1.00 93.00 100 TYR A O 1
ATOM 800 N N . THR A 1 101 ? 1.192 12.260 -21.542 1.00 93.56 101 THR A N 1
ATOM 801 C CA . THR A 1 101 ? 0.846 13.081 -22.716 1.00 93.56 101 THR A CA 1
ATOM 802 C C . THR A 1 101 ? 0.685 14.567 -22.392 1.00 93.56 101 THR A C 1
ATOM 804 O O . THR A 1 101 ? 0.672 15.401 -23.305 1.00 93.56 101 THR A O 1
ATOM 807 N N . SER A 1 102 ? 0.610 14.908 -21.108 1.00 90.00 102 SER A N 1
ATOM 808 C CA . SER A 1 102 ? 0.572 16.268 -20.567 1.00 90.00 102 SER A CA 1
ATOM 809 C C . SER A 1 102 ? 1.248 16.318 -19.197 1.00 90.00 102 SER A C 1
ATOM 811 O O . SER A 1 102 ? 1.453 15.282 -18.570 1.00 90.00 102 SER A O 1
ATOM 813 N N . ASP A 1 103 ? 1.562 17.524 -18.731 1.00 86.19 103 ASP A N 1
ATOM 814 C CA . ASP A 1 103 ? 2.080 17.731 -17.379 1.00 86.19 103 ASP A CA 1
ATOM 815 C C . ASP A 1 103 ? 1.018 17.396 -16.314 1.00 86.19 103 ASP A C 1
ATOM 817 O O . ASP A 1 103 ? -0.181 17.614 -16.508 1.00 86.19 103 ASP A O 1
ATOM 821 N N . ASP A 1 104 ? 1.489 16.894 -15.178 1.00 80.25 104 ASP A N 1
ATOM 822 C CA . ASP A 1 104 ? 0.749 16.477 -13.986 1.00 80.25 104 ASP A CA 1
ATOM 823 C C . ASP A 1 104 ? 1.582 16.878 -12.741 1.00 80.25 104 ASP A C 1
ATOM 825 O O . ASP A 1 104 ? 2.788 17.125 -12.829 1.00 80.25 104 ASP A O 1
ATOM 829 N N . ILE A 1 105 ? 0.961 16.934 -11.560 1.00 74.62 105 ILE A N 1
ATOM 830 C CA . ILE A 1 105 ? 1.653 17.044 -10.267 1.00 74.62 105 ILE A CA 1
ATOM 831 C C . ILE A 1 105 ? 2.755 15.982 -10.061 1.00 74.62 105 ILE A C 1
ATOM 833 O O . ILE A 1 105 ? 3.703 16.234 -9.318 1.00 74.62 105 ILE A O 1
ATOM 837 N N . PHE A 1 106 ? 2.659 14.819 -10.713 1.00 73.94 106 PHE A N 1
ATOM 838 C CA . PHE A 1 106 ? 3.628 13.729 -10.615 1.00 73.94 106 PHE A CA 1
ATOM 839 C C . PHE A 1 106 ? 4.697 13.767 -11.712 1.00 73.94 106 PHE A C 1
ATOM 841 O O . PHE A 1 106 ? 5.837 13.361 -11.461 1.00 73.94 106 PHE A O 1
ATOM 848 N N . ALA A 1 107 ? 4.378 14.229 -12.926 1.00 85.00 107 ALA A N 1
ATOM 849 C CA . ALA A 1 107 ? 5.262 14.075 -14.080 1.00 85.00 107 ALA A CA 1
ATOM 850 C C . ALA A 1 107 ? 5.094 15.128 -15.174 1.00 85.00 107 ALA A C 1
ATOM 852 O O . ALA A 1 107 ? 4.075 15.802 -15.264 1.00 85.00 107 ALA A O 1
ATOM 853 N N . LYS A 1 108 ? 6.129 15.273 -16.005 1.00 90.56 108 LYS A N 1
ATOM 854 C CA . LYS A 1 108 ? 6.096 16.140 -17.183 1.00 90.56 108 LYS A CA 1
ATOM 855 C C . LYS A 1 108 ? 5.662 15.347 -18.404 1.00 90.56 108 LYS A C 1
ATOM 857 O O . LYS A 1 108 ? 5.888 14.141 -18.486 1.00 90.56 108 LYS A O 1
ATOM 862 N N . LYS A 1 109 ? 5.109 16.045 -19.391 1.00 93.50 109 LYS A N 1
ATOM 863 C CA . LYS A 1 109 ? 4.861 15.480 -20.713 1.00 93.50 109 LYS A CA 1
ATOM 864 C C . LYS A 1 109 ? 6.136 14.832 -21.272 1.00 93.50 109 LYS A C 1
ATOM 866 O O . LYS A 1 109 ? 7.182 15.474 -21.330 1.00 93.50 109 LYS A O 1
ATOM 871 N N . GLY A 1 110 ? 6.011 13.592 -21.737 1.00 92.12 110 GLY A N 1
ATOM 872 C CA . GLY A 1 110 ? 7.099 12.769 -22.266 1.00 92.12 110 GLY A CA 1
ATOM 873 C C . GLY A 1 110 ? 7.809 11.907 -21.218 1.00 92.12 110 GLY A C 1
ATOM 874 O O . GLY A 1 110 ? 8.581 11.032 -21.602 1.00 92.12 110 GLY A O 1
ATOM 875 N N . ASP A 1 111 ? 7.547 12.104 -19.919 1.00 92.69 111 ASP A N 1
ATOM 876 C CA . ASP A 1 111 ? 8.030 11.185 -18.885 1.00 92.69 111 ASP A CA 1
ATOM 877 C C . ASP A 1 111 ? 7.392 9.799 -19.090 1.00 92.69 111 ASP A C 1
ATOM 879 O O . ASP A 1 111 ? 6.215 9.687 -19.454 1.00 92.69 111 ASP A O 1
ATOM 883 N N . PHE A 1 112 ? 8.147 8.740 -18.794 1.00 93.81 112 PHE A N 1
ATOM 884 C CA . PHE A 1 112 ? 7.627 7.376 -18.737 1.00 93.81 112 PHE A CA 1
ATOM 885 C C . PHE A 1 112 ? 7.440 6.927 -17.288 1.00 93.81 112 PHE A C 1
ATOM 887 O O . PHE A 1 112 ? 8.190 7.312 -16.386 1.00 93.81 112 PHE A O 1
ATOM 894 N N . ALA A 1 113 ? 6.451 6.069 -17.062 1.00 93.75 113 ALA A N 1
ATOM 895 C CA . ALA A 1 113 ? 6.243 5.417 -15.779 1.00 93.75 113 ALA A CA 1
ATOM 896 C C . ALA A 1 113 ? 5.766 3.978 -15.940 1.00 93.75 113 ALA A C 1
ATOM 898 O O . ALA A 1 113 ? 5.242 3.584 -16.985 1.00 93.75 113 ALA A O 1
ATOM 899 N N . LEU A 1 114 ? 5.937 3.210 -14.866 1.00 94.50 114 LEU A N 1
ATOM 900 C CA . LEU A 1 114 ? 5.412 1.859 -14.753 1.00 94.50 114 LEU A CA 1
ATOM 901 C C . LEU A 1 114 ? 4.223 1.826 -13.800 1.00 94.50 114 LEU A C 1
ATOM 903 O O . LEU A 1 114 ? 4.306 2.279 -12.656 1.00 94.50 114 LEU A O 1
ATOM 907 N N . LEU A 1 115 ? 3.133 1.234 -14.273 1.00 93.56 115 LEU A N 1
ATOM 908 C CA . LEU A 1 115 ? 1.927 0.977 -13.495 1.00 93.56 115 LEU A CA 1
ATOM 909 C C . LEU A 1 115 ? 1.721 -0.526 -13.404 1.00 93.56 115 LEU A C 1
ATOM 911 O O . LEU A 1 115 ? 1.962 -1.229 -14.378 1.00 93.56 115 LEU A O 1
ATOM 915 N N . GLY A 1 116 ? 1.259 -1.023 -12.264 1.00 93.56 116 GLY A N 1
ATOM 916 C CA . GLY A 1 116 ? 1.003 -2.445 -12.066 1.00 93.56 116 GLY A CA 1
ATOM 917 C C . GLY A 1 116 ? -0.216 -2.704 -11.198 1.00 93.56 116 GLY A C 1
ATOM 918 O O . GLY A 1 116 ? -0.902 -1.790 -10.743 1.00 93.56 116 GLY A O 1
ATOM 919 N N . THR A 1 117 ? -0.481 -3.982 -10.960 1.00 93.44 117 THR A N 1
ATOM 920 C CA . THR A 1 117 ? -1.501 -4.444 -10.020 1.00 93.44 117 THR A CA 1
ATOM 921 C C . THR A 1 117 ? -0.857 -5.340 -8.975 1.00 93.44 117 THR A C 1
ATOM 923 O O . THR A 1 117 ? -0.176 -6.302 -9.319 1.00 93.44 117 THR A O 1
ATOM 926 N N . PHE A 1 118 ? -1.098 -5.077 -7.699 1.00 94.19 118 PHE A N 1
ATOM 927 C CA . PHE A 1 118 ? -0.756 -5.999 -6.629 1.00 94.19 118 PHE A CA 1
ATOM 928 C C . PHE A 1 118 ? -1.827 -7.086 -6.515 1.00 94.19 118 PHE A C 1
ATOM 930 O O . PHE A 1 118 ? -2.964 -6.842 -6.109 1.00 94.19 118 PHE A O 1
ATOM 937 N N . ALA A 1 119 ? -1.473 -8.304 -6.901 1.00 94.62 119 ALA A N 1
ATOM 938 C CA . ALA A 1 119 ? -2.308 -9.473 -6.696 1.00 94.62 119 ALA A CA 1
ATOM 939 C C . ALA A 1 119 ? -2.082 -9.997 -5.276 1.00 94.62 119 ALA A C 1
ATOM 941 O O . ALA A 1 119 ? -0.996 -10.486 -4.969 1.00 94.62 119 ALA A O 1
ATOM 942 N N . ILE A 1 120 ? -3.102 -9.875 -4.426 1.00 94.50 120 ILE A N 1
ATOM 943 C CA . ILE A 1 120 ? -3.090 -10.422 -3.068 1.00 94.50 120 ILE A CA 1
ATOM 944 C C . ILE A 1 120 ? -3.224 -11.942 -3.167 1.00 94.50 120 ILE A C 1
ATOM 946 O O . ILE A 1 120 ? -4.215 -12.441 -3.700 1.00 94.50 120 ILE A O 1
ATOM 950 N N . ASP A 1 121 ? -2.228 -12.656 -2.648 1.00 95.50 121 ASP A N 1
ATOM 951 C CA . ASP A 1 121 ? -2.193 -14.117 -2.610 1.00 95.50 121 ASP A CA 1
ATOM 952 C C . ASP A 1 121 ? -2.727 -14.642 -1.265 1.00 95.50 121 ASP A C 1
ATOM 954 O O . ASP A 1 121 ? -3.413 -15.663 -1.228 1.00 95.50 121 ASP A O 1
ATOM 958 N N . SER A 1 122 ? -2.454 -13.939 -0.157 1.00 96.44 122 SER A N 1
ATOM 959 C CA . SER A 1 122 ? -2.951 -14.314 1.172 1.00 96.44 122 SER A CA 1
ATOM 960 C C . SER A 1 122 ? -3.257 -13.109 2.061 1.00 96.44 122 SER A C 1
ATOM 962 O O . SER A 1 122 ? -2.603 -12.067 1.981 1.00 96.44 122 SER A O 1
ATOM 964 N N . PHE A 1 123 ? -4.261 -13.266 2.925 1.00 97.12 123 PHE A N 1
ATOM 965 C CA . PHE A 1 123 ? -4.579 -12.328 3.998 1.00 97.12 123 PHE A CA 1
ATOM 966 C C . PHE A 1 123 ? -5.084 -13.096 5.222 1.00 97.12 123 PHE A C 1
ATOM 968 O O . PHE A 1 123 ? -6.117 -13.764 5.159 1.00 97.12 123 PHE A O 1
ATOM 975 N N . GLU A 1 124 ? -4.366 -12.981 6.334 1.00 97.38 124 GLU A N 1
ATOM 976 C CA . GLU A 1 124 ? -4.690 -13.614 7.613 1.00 97.38 124 GLU A CA 1
ATOM 977 C C . GLU A 1 124 ? -4.638 -12.558 8.713 1.00 97.38 124 GLU A C 1
ATOM 979 O O . GLU A 1 124 ? -3.637 -11.864 8.858 1.00 97.38 124 GLU A O 1
ATOM 984 N N . SER A 1 125 ? -5.685 -12.427 9.522 1.00 96.00 125 SER A N 1
ATOM 985 C CA . SER A 1 125 ? -5.678 -11.492 10.648 1.00 96.00 125 SER A CA 1
ATOM 986 C C . SER A 1 125 ? -6.475 -12.046 11.824 1.00 96.00 125 SER A C 1
ATOM 988 O O . SER A 1 125 ? -7.541 -12.629 11.611 1.00 96.00 125 SER A O 1
ATOM 990 N N . PRO A 1 126 ? -6.006 -11.847 13.070 1.00 93.88 126 PRO A N 1
ATOM 991 C CA . PRO A 1 126 ? -6.769 -12.221 14.256 1.00 93.88 126 PRO A CA 1
ATOM 992 C C . PRO A 1 126 ? -7.969 -11.298 14.526 1.00 93.88 126 PRO A C 1
ATOM 994 O O . PRO A 1 126 ? -8.876 -11.697 15.253 1.00 93.88 126 PRO A O 1
ATOM 997 N N . ALA A 1 127 ? -7.981 -10.075 13.982 1.00 90.19 127 ALA A N 1
ATOM 998 C CA . ALA A 1 127 ? -8.983 -9.053 14.310 1.00 90.19 127 ALA A CA 1
ATOM 999 C C . ALA A 1 127 ? -9.636 -8.395 13.084 1.00 90.19 127 ALA A C 1
ATOM 1001 O O . ALA A 1 127 ? -10.796 -7.981 13.153 1.00 90.19 127 ALA A O 1
ATOM 1002 N N . VAL A 1 128 ? -8.922 -8.301 11.960 1.00 91.81 128 VAL A N 1
ATOM 1003 C CA . VAL A 1 128 ? -9.396 -7.623 10.751 1.00 91.81 128 VAL A CA 1
ATOM 1004 C C . VAL A 1 128 ? -10.039 -8.637 9.798 1.00 91.81 128 VAL A C 1
ATOM 1006 O O . VAL A 1 128 ? -9.371 -9.559 9.334 1.00 91.81 128 VAL A O 1
ATOM 1009 N N . PRO A 1 129 ? -11.327 -8.504 9.450 1.00 92.06 129 PRO A N 1
ATOM 1010 C CA . PRO A 1 129 ? -11.951 -9.412 8.495 1.00 92.06 129 PRO A CA 1
ATOM 1011 C C . PRO A 1 129 ? -11.449 -9.156 7.068 1.00 92.06 129 PRO A C 1
ATOM 1013 O O . PRO A 1 129 ? -11.151 -8.024 6.692 1.00 92.06 129 PRO A O 1
ATOM 1016 N N . THR A 1 130 ? -11.477 -10.189 6.219 1.00 90.94 130 THR A N 1
ATOM 1017 C CA . THR A 1 130 ? -11.083 -10.113 4.795 1.00 90.94 130 THR A CA 1
ATOM 1018 C C . THR A 1 130 ? -11.848 -9.044 4.005 1.00 90.94 130 THR A C 1
ATOM 1020 O O . THR A 1 130 ? -11.353 -8.542 3.001 1.00 90.94 130 THR A O 1
ATOM 1023 N N . GLY A 1 131 ? -13.033 -8.636 4.475 1.00 86.69 131 GLY A N 1
ATOM 1024 C CA . GLY A 1 131 ? -13.806 -7.538 3.889 1.00 86.69 131 GLY A CA 1
ATOM 1025 C C . GLY A 1 131 ? -13.066 -6.195 3.834 1.00 86.69 131 GLY A C 1
ATOM 1026 O O . GLY A 1 131 ? -13.466 -5.337 3.050 1.00 86.69 131 GLY A O 1
ATOM 1027 N N . VAL A 1 132 ? -11.977 -6.020 4.598 1.00 87.75 132 VAL A N 1
ATOM 1028 C CA . VAL A 1 132 ? -11.086 -4.852 4.504 1.00 87.75 132 VAL A CA 1
ATOM 1029 C C . VAL A 1 132 ? -10.501 -4.667 3.099 1.00 87.75 132 VAL A C 1
ATOM 1031 O O . VAL A 1 132 ? -10.348 -3.540 2.638 1.00 87.75 132 VAL A O 1
ATOM 1034 N N . LEU A 1 133 ? -10.267 -5.763 2.373 1.00 88.44 133 LEU A N 1
ATOM 1035 C CA . LEU A 1 133 ? -9.656 -5.732 1.043 1.00 88.44 133 LEU A CA 1
ATOM 1036 C C . LEU A 1 133 ? -10.553 -5.0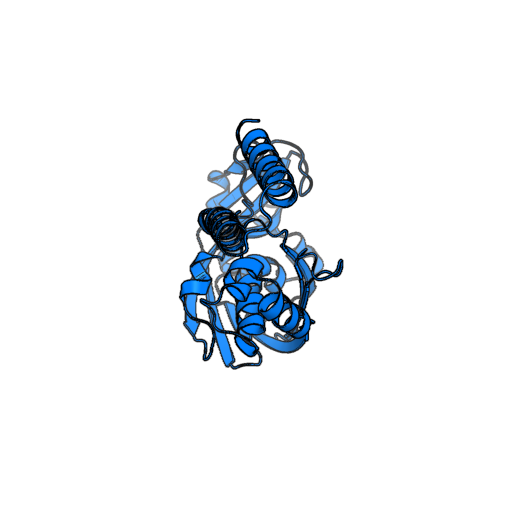72 -0.016 1.00 88.44 133 LEU A C 1
ATOM 1038 O O . LEU A 1 133 ? -10.080 -4.716 -1.089 1.00 88.44 133 LEU A O 1
ATOM 1042 N N . ASN A 1 134 ? -11.842 -4.870 0.280 1.00 83.06 134 ASN A N 1
ATOM 1043 C CA . ASN A 1 134 ? -12.757 -4.139 -0.600 1.00 83.06 134 ASN A CA 1
ATOM 1044 C C . ASN A 1 134 ? -12.496 -2.623 -0.611 1.00 83.06 134 ASN A C 1
ATOM 1046 O O . ASN A 1 134 ? -12.941 -1.938 -1.534 1.00 83.06 134 ASN A O 1
ATOM 1050 N N . PHE A 1 135 ? -11.819 -2.104 0.417 1.00 77.06 135 PHE A N 1
ATOM 1051 C CA . PHE A 1 135 ? -11.440 -0.692 0.520 1.00 77.06 135 PHE A CA 1
ATOM 1052 C C . PHE A 1 135 ? -10.105 -0.407 -0.172 1.00 77.06 135 PHE A C 1
ATOM 1054 O O . PHE A 1 135 ? -9.872 0.710 -0.621 1.00 77.06 135 PHE A O 1
ATOM 1061 N N . THR A 1 136 ? -9.284 -1.444 -0.313 1.00 79.25 136 THR A N 1
ATOM 1062 C CA . THR A 1 136 ? -7.934 -1.392 -0.853 1.00 79.25 136 THR A CA 1
ATOM 1063 C C . THR A 1 136 ? -7.922 -1.158 -2.365 1.00 79.25 136 THR A C 1
ATOM 1065 O O . THR A 1 136 ? -8.587 -1.868 -3.124 1.00 79.25 136 THR A O 1
ATOM 1068 N N . ASP A 1 137 ? -7.125 -0.190 -2.824 1.00 78.62 137 ASP A N 1
ATOM 1069 C CA . ASP A 1 137 ? -6.774 -0.073 -4.242 1.00 78.62 137 ASP A CA 1
ATOM 1070 C C . ASP A 1 137 ? -5.571 -0.969 -4.532 1.00 78.62 137 ASP A C 1
ATOM 1072 O O . ASP A 1 137 ? -4.521 -0.840 -3.911 1.00 78.62 137 ASP A O 1
ATOM 1076 N N . ASN A 1 138 ? -5.736 -1.909 -5.457 1.00 86.31 138 ASN A N 1
ATOM 1077 C CA . ASN A 1 138 ? -4.675 -2.830 -5.833 1.00 86.31 138 ASN A CA 1
ATOM 1078 C C . ASN A 1 138 ? -3.819 -2.308 -6.992 1.00 86.31 138 ASN A C 1
ATOM 1080 O O . ASN A 1 138 ? -2.860 -2.976 -7.374 1.00 86.31 138 ASN A O 1
ATOM 1084 N N . LYS A 1 139 ? -4.140 -1.146 -7.568 1.00 88.38 139 LYS A N 1
ATOM 1085 C CA . LYS A 1 139 ? -3.277 -0.495 -8.553 1.00 88.38 139 LYS A CA 1
ATOM 1086 C C . LYS A 1 139 ? -2.078 0.132 -7.857 1.00 88.38 139 LYS A C 1
ATOM 1088 O O . LYS A 1 139 ? -2.227 0.838 -6.867 1.00 88.38 139 LYS A O 1
ATOM 1093 N N . VAL A 1 140 ? -0.896 -0.086 -8.420 1.00 89.81 140 VAL A N 1
ATOM 1094 C CA . VAL A 1 140 ? 0.367 0.402 -7.863 1.00 89.81 140 VAL A CA 1
ATOM 1095 C C . VAL A 1 140 ? 1.141 1.216 -8.890 1.00 89.81 140 VAL A C 1
ATOM 1097 O O . VAL A 1 140 ? 1.202 0.864 -10.071 1.00 89.81 140 VAL A O 1
ATOM 1100 N N . TYR A 1 141 ? 1.752 2.302 -8.425 1.00 89.88 141 TYR A N 1
ATOM 1101 C CA . TYR A 1 141 ? 2.706 3.098 -9.186 1.00 89.88 141 TYR A CA 1
ATOM 1102 C C . TYR A 1 141 ? 4.118 2.614 -8.854 1.00 89.88 141 TYR A C 1
ATOM 1104 O O . TYR A 1 141 ? 4.582 2.775 -7.729 1.00 89.88 141 TYR A O 1
ATOM 1112 N N . LEU A 1 142 ? 4.799 1.986 -9.815 1.00 90.88 142 LEU A N 1
ATOM 1113 C CA . LEU A 1 142 ? 6.134 1.415 -9.590 1.00 90.88 142 LEU A CA 1
ATOM 1114 C C . LEU A 1 142 ? 7.239 2.474 -9.665 1.00 90.88 142 LEU A C 1
ATOM 1116 O O . LEU A 1 142 ? 8.348 2.219 -9.202 1.00 90.88 142 LEU A O 1
ATOM 1120 N N . GLY A 1 143 ? 6.947 3.639 -10.247 1.00 88.94 143 GLY A N 1
ATOM 1121 C CA . GLY A 1 143 ? 7.881 4.754 -10.349 1.00 88.94 143 GLY A CA 1
ATOM 1122 C C . GLY A 1 143 ? 8.001 5.323 -11.759 1.00 88.94 143 GLY A C 1
ATOM 1123 O O . GLY A 1 143 ? 7.534 4.740 -12.742 1.00 88.94 143 GLY A O 1
ATOM 1124 N N . LYS A 1 144 ? 8.673 6.477 -11.842 1.00 90.75 144 LYS A N 1
ATOM 1125 C CA . LYS A 1 144 ? 9.160 7.014 -13.116 1.00 90.75 144 LYS A CA 1
ATOM 1126 C C . LYS A 1 144 ? 10.314 6.172 -13.628 1.00 90.75 144 LYS A C 1
ATOM 1128 O O . LYS A 1 144 ? 11.141 5.706 -12.837 1.00 90.75 144 LYS A O 1
ATOM 1133 N N . VAL A 1 145 ? 10.386 6.055 -14.945 1.00 92.81 145 VAL A N 1
ATOM 1134 C CA . VAL A 1 145 ? 11.451 5.327 -15.619 1.00 92.81 145 VAL A CA 1
ATOM 1135 C C . VAL A 1 145 ? 12.027 6.110 -16.790 1.00 92.81 145 VAL A C 1
ATOM 1137 O O . VAL A 1 145 ? 11.347 6.930 -17.406 1.00 92.81 145 VAL A O 1
ATOM 1140 N N . THR A 1 146 ? 13.280 5.821 -17.105 1.00 92.38 146 THR A N 1
ATOM 1141 C CA . THR A 1 146 ? 13.965 6.222 -18.333 1.00 92.38 146 THR A CA 1
ATOM 1142 C C . THR A 1 146 ? 14.222 4.988 -19.197 1.00 92.38 146 THR A C 1
ATOM 1144 O O . THR A 1 146 ? 14.168 3.845 -18.731 1.00 92.38 146 THR A O 1
ATOM 1147 N N . ILE A 1 147 ? 14.443 5.223 -20.489 1.00 90.94 147 ILE A N 1
ATOM 1148 C CA . ILE A 1 147 ? 14.752 4.186 -21.472 1.00 90.94 147 ILE A CA 1
ATOM 1149 C C . ILE A 1 147 ? 16.161 4.470 -21.979 1.00 90.94 147 ILE A C 1
ATOM 1151 O O . ILE A 1 147 ? 16.373 5.430 -22.717 1.00 90.94 147 ILE A O 1
ATOM 1155 N N . GLU A 1 148 ? 17.114 3.631 -21.591 1.00 87.88 148 GLU A N 1
AT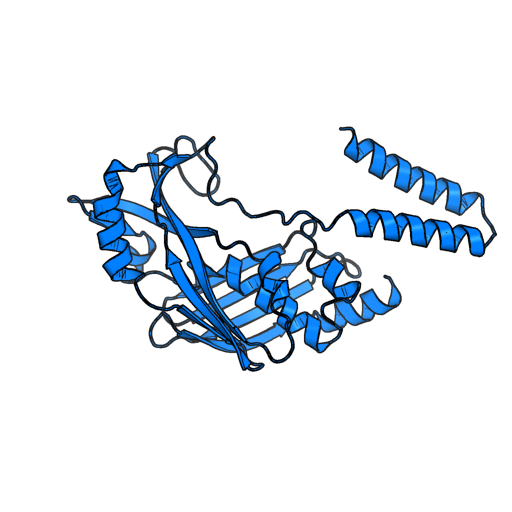OM 1156 C CA . GLU A 1 148 ? 18.530 3.791 -21.921 1.00 87.88 148 GLU A CA 1
ATOM 1157 C C . GLU A 1 148 ? 19.066 2.493 -22.514 1.00 87.88 148 GLU A C 1
ATOM 1159 O O . GLU A 1 148 ? 18.853 1.419 -21.958 1.00 87.88 148 GLU A O 1
ATOM 1164 N N . GLU A 1 149 ? 19.725 2.572 -23.674 1.00 87.00 149 GLU A N 1
ATOM 1165 C CA . GLU A 1 149 ? 20.330 1.410 -24.352 1.00 87.00 149 GLU A CA 1
ATOM 1166 C C . GLU A 1 149 ? 19.376 0.206 -24.525 1.00 87.00 149 GLU A C 1
ATOM 1168 O O . GLU A 1 149 ? 19.782 -0.954 -24.456 1.00 87.00 149 GLU A O 1
ATOM 1173 N N . GLY A 1 150 ? 18.081 0.468 -24.734 1.00 86.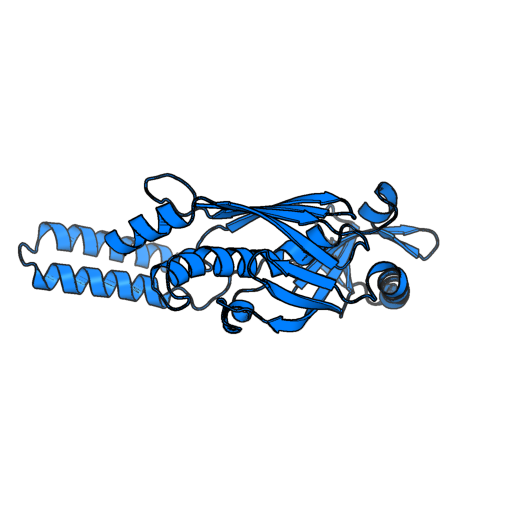31 150 GLY A N 1
ATOM 1174 C CA . GLY A 1 150 ? 17.070 -0.587 -24.852 1.00 86.31 150 GLY A CA 1
ATOM 1175 C C . GLY A 1 150 ? 16.702 -1.260 -23.525 1.00 86.31 150 GLY A C 1
ATOM 1176 O O . GLY A 1 150 ? 16.146 -2.355 -23.540 1.00 86.31 150 GLY A O 1
ATOM 1177 N N . LYS A 1 151 ? 16.963 -0.613 -22.382 1.00 90.56 151 LYS A N 1
ATOM 1178 C CA . LYS A 1 151 ? 16.573 -1.064 -21.037 1.00 90.56 151 LYS A CA 1
ATOM 1179 C C . LYS A 1 151 ? 15.751 -0.010 -20.305 1.00 90.56 151 LYS A C 1
ATOM 1181 O O . LYS A 1 151 ? 15.923 1.186 -20.517 1.00 90.56 151 LYS A O 1
ATOM 1186 N N . ILE A 1 152 ? 14.860 -0.475 -19.434 1.00 92.25 152 ILE A N 1
ATOM 1187 C CA . ILE A 1 152 ? 14.120 0.377 -18.502 1.00 92.25 152 ILE A CA 1
ATOM 1188 C C . ILE A 1 152 ? 14.957 0.574 -17.239 1.00 92.25 152 ILE A C 1
ATOM 1190 O O . ILE A 1 152 ? 15.391 -0.401 -16.620 1.00 92.25 152 ILE A O 1
ATOM 1194 N N . MET A 1 153 ? 15.135 1.831 -16.842 1.00 89.81 153 MET A N 1
ATOM 1195 C CA . MET A 1 153 ? 15.833 2.230 -15.623 1.00 89.81 153 MET A CA 1
ATOM 1196 C C . MET A 1 153 ? 14.867 2.995 -14.718 1.00 89.81 153 MET A C 1
ATOM 1198 O O . MET A 1 153 ? 14.256 3.976 -15.128 1.00 89.81 153 MET A O 1
ATOM 1202 N N . GLY A 1 154 ? 14.667 2.513 -13.490 1.00 86.69 154 GLY A N 1
ATOM 1203 C CA . GLY A 1 154 ? 13.810 3.179 -12.509 1.00 86.69 154 GLY A CA 1
ATOM 1204 C C . GLY A 1 154 ? 14.567 4.252 -11.740 1.00 86.69 154 GLY A C 1
ATOM 1205 O O . GLY A 1 154 ? 15.664 3.986 -11.252 1.00 86.69 154 GLY A O 1
ATOM 1206 N N . ALA A 1 155 ? 13.955 5.422 -11.543 1.00 81.00 155 ALA A N 1
ATOM 1207 C CA . ALA A 1 155 ? 14.582 6.540 -10.826 1.00 81.00 155 ALA A CA 1
ATOM 1208 C C . ALA A 1 155 ? 15.058 6.164 -9.405 1.00 81.00 155 ALA A C 1
ATOM 1210 O O . ALA A 1 155 ? 16.083 6.648 -8.922 1.00 81.00 155 ALA A O 1
ATOM 1211 N N . ASP A 1 156 ? 14.328 5.271 -8.736 1.00 76.19 156 ASP A N 1
ATOM 1212 C CA . ASP A 1 156 ? 14.693 4.747 -7.416 1.00 76.19 156 ASP A CA 1
ATOM 1213 C C . ASP A 1 156 ? 15.841 3.737 -7.493 1.00 76.19 156 ASP A C 1
ATOM 1215 O O . ASP A 1 156 ? 16.715 3.716 -6.627 1.00 76.19 156 ASP A O 1
ATOM 1219 N N . VAL A 1 157 ? 15.877 2.925 -8.553 1.00 83.12 157 VAL A N 1
ATOM 1220 C CA . VAL A 1 157 ? 16.940 1.942 -8.798 1.00 83.12 157 VAL A CA 1
ATOM 1221 C C . VAL A 1 157 ? 18.260 2.642 -9.106 1.00 83.12 157 VAL A C 1
ATOM 1223 O O . VAL A 1 157 ? 19.297 2.198 -8.626 1.00 83.12 157 VAL A O 1
ATOM 1226 N N . GLU A 1 158 ? 18.239 3.752 -9.839 1.00 79.44 158 GLU A N 1
ATOM 1227 C CA . GLU A 1 158 ? 19.436 4.563 -10.090 1.00 79.44 158 GLU A CA 1
ATOM 1228 C C . GLU A 1 158 ? 20.038 5.119 -8.794 1.00 79.44 158 GLU A C 1
ATOM 1230 O O . GLU A 1 158 ? 21.255 5.119 -8.620 1.00 79.44 158 GLU A O 1
ATOM 1235 N N . LYS A 1 159 ? 19.190 5.559 -7.856 1.00 80.50 159 LYS A N 1
ATOM 1236 C CA . LYS A 1 159 ? 19.635 6.164 -6.590 1.00 80.50 159 LYS A CA 1
ATOM 1237 C C . LYS A 1 159 ? 20.014 5.138 -5.525 1.00 80.50 159 LYS A C 1
ATOM 1239 O O . LYS A 1 159 ? 20.943 5.373 -4.759 1.00 80.50 159 LYS A O 1
ATOM 1244 N N . MET A 1 160 ? 19.272 4.034 -5.438 1.00 78.56 160 MET A N 1
ATOM 1245 C CA . MET A 1 160 ? 19.336 3.082 -4.318 1.00 78.56 160 MET A CA 1
ATOM 1246 C C . MET A 1 160 ? 19.782 1.671 -4.732 1.00 78.56 160 MET A C 1
ATOM 1248 O O . MET A 1 160 ? 19.901 0.787 -3.886 1.00 78.56 160 MET A O 1
ATOM 1252 N N . GLY A 1 161 ? 19.993 1.412 -6.025 1.00 83.00 161 GLY A N 1
ATOM 1253 C CA . GLY A 1 161 ? 20.362 0.101 -6.577 1.00 83.00 161 GLY A CA 1
ATOM 1254 C C . GLY A 1 161 ? 19.221 -0.927 -6.636 1.00 83.00 161 GLY A C 1
ATOM 1255 O O . GLY A 1 161 ? 19.330 -1.931 -7.343 1.00 83.00 161 GLY A O 1
ATOM 1256 N N . LYS A 1 162 ? 18.114 -0.687 -5.924 1.00 84.44 162 LYS A N 1
ATOM 1257 C CA . LYS A 1 162 ? 16.898 -1.515 -5.893 1.00 84.44 162 LYS A CA 1
ATOM 1258 C C . LYS A 1 162 ? 15.651 -0.649 -5.644 1.00 84.44 162 LYS A C 1
ATOM 1260 O O . LYS A 1 162 ? 15.788 0.438 -5.085 1.00 84.44 162 LYS A O 1
ATOM 1265 N N . PRO A 1 163 ? 14.445 -1.109 -6.027 1.00 85.88 163 PRO A N 1
ATOM 1266 C CA . PRO A 1 163 ? 13.222 -0.346 -5.799 1.00 85.88 163 PRO A CA 1
ATOM 1267 C C . PRO A 1 163 ? 12.839 -0.244 -4.321 1.00 85.88 163 PRO A C 1
ATOM 1269 O O . PRO A 1 163 ? 13.068 -1.169 -3.537 1.00 85.88 163 PRO A O 1
ATOM 1272 N N . PHE A 1 164 ? 12.164 0.847 -3.960 1.00 89.12 164 PHE A N 1
ATOM 1273 C CA . PHE A 1 164 ? 11.577 1.027 -2.636 1.00 89.12 164 PHE A CA 1
ATOM 1274 C C . PHE A 1 164 ? 10.181 0.388 -2.561 1.00 89.12 164 PHE A C 1
ATOM 1276 O O . PHE A 1 164 ? 9.160 1.051 -2.723 1.00 89.12 164 PHE A O 1
ATOM 1283 N N . ILE A 1 165 ? 10.136 -0.927 -2.317 1.00 91.56 165 ILE A N 1
ATOM 1284 C CA . ILE A 1 165 ? 8.893 -1.723 -2.346 1.00 91.56 165 ILE A CA 1
ATOM 1285 C C . ILE A 1 165 ? 7.820 -1.193 -1.387 1.00 91.56 165 ILE A C 1
ATOM 1287 O O . ILE A 1 165 ? 6.652 -1.162 -1.762 1.00 91.56 165 ILE A O 1
ATOM 1291 N N . LEU A 1 166 ? 8.198 -0.727 -0.190 1.00 89.75 166 LEU A N 1
ATOM 1292 C CA . LEU A 1 166 ? 7.247 -0.174 0.781 1.00 89.75 166 LEU A CA 1
ATOM 1293 C C . LEU A 1 166 ? 6.470 1.021 0.209 1.00 89.75 166 LEU A C 1
ATOM 1295 O O . LEU A 1 166 ? 5.270 1.119 0.435 1.00 89.75 166 LEU A O 1
ATOM 1299 N N . GLY A 1 167 ? 7.134 1.887 -0.565 1.00 87.62 167 GLY A N 1
ATOM 1300 C CA . GLY A 1 167 ? 6.495 3.021 -1.237 1.00 87.62 167 GLY A CA 1
ATOM 1301 C C . GLY A 1 167 ? 5.601 2.623 -2.413 1.00 87.62 167 GLY A C 1
ATOM 1302 O O . GLY A 1 167 ? 4.681 3.357 -2.744 1.00 87.62 167 GLY A O 1
ATOM 1303 N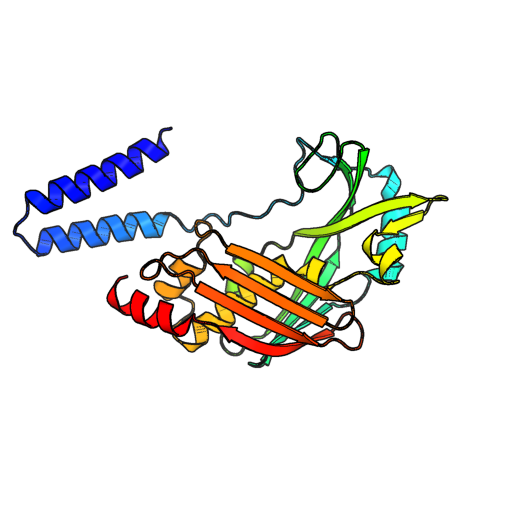 N . VAL A 1 168 ? 5.830 1.459 -3.026 1.00 88.69 168 VAL A N 1
ATOM 1304 C CA . VAL A 1 168 ? 5.011 0.964 -4.148 1.00 88.69 168 VAL A CA 1
ATOM 1305 C C . VAL A 1 168 ? 3.669 0.410 -3.665 1.00 88.69 168 VAL A C 1
ATOM 1307 O O . VAL A 1 168 ? 2.667 0.507 -4.369 1.00 88.69 168 VAL A O 1
ATOM 1310 N N . VAL A 1 169 ? 3.645 -0.194 -2.475 1.00 89.31 169 VAL A N 1
ATOM 1311 C CA . VAL A 1 169 ? 2.482 -0.936 -1.955 1.00 89.31 169 VAL A CA 1
ATOM 1312 C C . VAL A 1 169 ? 1.812 -0.267 -0.753 1.00 89.31 169 VAL A C 1
ATOM 1314 O O . VAL A 1 169 ? 0.933 -0.857 -0.126 1.00 89.31 169 VAL A O 1
ATOM 1317 N N . ASP A 1 170 ? 2.184 0.966 -0.417 1.00 87.06 170 ASP A N 1
ATOM 1318 C CA . ASP A 1 170 ? 1.632 1.694 0.731 1.00 87.06 170 ASP A CA 1
ATOM 1319 C C . ASP A 1 170 ? 0.114 1.874 0.631 1.00 87.06 170 ASP A C 1
ATOM 1321 O O . ASP A 1 170 ? -0.606 1.686 1.610 1.00 87.06 170 ASP A O 1
ATOM 1325 N N . SER A 1 171 ? -0.377 2.151 -0.578 1.00 80.81 171 SER A N 1
ATOM 1326 C CA . SER A 1 171 ? -1.795 2.276 -0.906 1.00 80.81 171 SER A CA 1
ATOM 1327 C C . SER A 1 171 ? -2.598 1.024 -0.559 1.00 80.81 171 SER A C 1
ATOM 1329 O O . SER A 1 171 ? -3.782 1.142 -0.250 1.00 80.81 171 SER A O 1
ATOM 1331 N N . ILE A 1 172 ? -1.948 -0.143 -0.540 1.00 87.06 172 ILE A N 1
ATOM 1332 C CA . ILE A 1 172 ? -2.557 -1.423 -0.187 1.00 87.06 172 ILE A CA 1
ATOM 1333 C C . ILE A 1 172 ? -2.536 -1.634 1.326 1.00 87.06 172 ILE A C 1
ATOM 1335 O O . ILE A 1 172 ? -3.527 -2.024 1.943 1.00 87.06 172 ILE A O 1
ATOM 1339 N N . VAL A 1 173 ? -1.382 -1.370 1.935 1.00 90.88 173 VAL A N 1
ATOM 1340 C CA . VAL A 1 173 ? -1.127 -1.671 3.347 1.00 90.88 173 VAL A CA 1
ATOM 1341 C C . VAL A 1 173 ? -1.795 -0.650 4.272 1.00 90.88 173 VAL A C 1
ATOM 1343 O O . VAL A 1 173 ? -2.207 -1.012 5.374 1.00 90.88 173 VAL A O 1
ATOM 1346 N N . LYS A 1 174 ? -1.974 0.606 3.836 1.00 90.62 174 LYS A N 1
ATOM 1347 C CA . LYS A 1 174 ? -2.560 1.680 4.656 1.00 90.62 174 LYS A CA 1
ATOM 1348 C C . LYS A 1 174 ? -3.955 1.333 5.179 1.00 90.62 174 LYS A C 1
ATOM 1350 O O . LYS A 1 174 ? -4.220 1.543 6.357 1.00 90.62 174 LYS A O 1
ATOM 1355 N N . ASP A 1 175 ? -4.829 0.758 4.352 1.00 88.88 175 ASP A N 1
ATOM 1356 C CA . ASP A 1 175 ? -6.214 0.474 4.753 1.00 88.88 175 ASP A CA 1
ATOM 1357 C C . ASP A 1 175 ? -6.271 -0.674 5.762 1.00 88.88 175 ASP A C 1
ATOM 1359 O O . ASP A 1 175 ? -7.086 -0.666 6.686 1.00 88.88 175 ASP A O 1
ATOM 1363 N N . ILE A 1 176 ? -5.342 -1.623 5.632 1.00 93.00 176 ILE A N 1
ATOM 1364 C CA . ILE A 1 176 ? -5.159 -2.711 6.588 1.00 93.00 176 ILE A CA 1
ATOM 1365 C C . ILE A 1 176 ? -4.631 -2.153 7.912 1.00 93.00 176 ILE A C 1
ATOM 1367 O O . ILE A 1 176 ? -5.192 -2.484 8.948 1.00 93.00 176 ILE A O 1
ATOM 1371 N N . ILE A 1 177 ? -3.630 -1.263 7.898 1.00 94.94 177 ILE A N 1
ATOM 1372 C CA . ILE A 1 177 ? -3.128 -0.574 9.103 1.00 94.94 177 ILE A CA 1
ATOM 1373 C C . ILE A 1 177 ? -4.262 0.180 9.813 1.00 94.94 177 ILE A C 1
ATOM 1375 O O . ILE A 1 177 ? -4.393 0.102 11.035 1.00 94.94 177 ILE A O 1
ATOM 1379 N N . ILE A 1 178 ? -5.093 0.905 9.057 1.00 92.94 178 ILE A N 1
ATOM 1380 C CA . ILE A 1 178 ? -6.235 1.649 9.598 1.00 92.94 178 ILE A CA 1
ATOM 1381 C C . ILE A 1 178 ? -7.221 0.691 10.270 1.00 92.94 178 ILE A C 1
ATOM 1383 O O . ILE A 1 178 ? -7.571 0.887 11.435 1.00 92.94 178 ILE A O 1
ATOM 1387 N N . ALA A 1 179 ? -7.650 -0.355 9.564 1.00 92.75 179 ALA A N 1
ATOM 1388 C CA . ALA A 1 179 ? -8.591 -1.337 10.094 1.00 92.75 179 ALA A CA 1
ATOM 1389 C C . ALA A 1 179 ? -8.037 -2.061 11.328 1.00 92.75 179 ALA A C 1
ATOM 1391 O O . ALA A 1 179 ? -8.741 -2.232 12.325 1.00 92.75 179 ALA A O 1
ATOM 1392 N N . ASP A 1 180 ? -6.765 -2.443 11.280 1.00 95.06 180 ASP A N 1
ATOM 1393 C CA . ASP A 1 180 ? -6.056 -3.088 12.375 1.00 95.06 180 ASP A CA 1
ATOM 1394 C C . ASP A 1 180 ? -6.037 -2.220 13.632 1.00 95.06 180 ASP A C 1
ATOM 1396 O O . ASP A 1 180 ? -6.316 -2.681 14.736 1.00 95.06 180 ASP A O 1
ATOM 1400 N N . GLU A 1 181 ? -5.775 -0.926 13.467 1.00 95.56 181 GLU A N 1
ATOM 1401 C CA . GLU A 1 181 ? -5.717 -0.003 14.589 1.00 95.56 181 GLU A CA 1
ATOM 1402 C C . GLU A 1 181 ? -7.096 0.308 15.177 1.00 95.56 181 GLU A C 1
ATOM 1404 O O . GLU A 1 181 ? -7.257 0.370 16.397 1.00 95.56 181 GLU A O 1
ATOM 1409 N N . ILE A 1 182 ? -8.116 0.475 14.333 1.00 92.75 182 ILE A N 1
ATOM 1410 C CA . ILE A 1 182 ? -9.488 0.734 14.787 1.00 92.75 182 ILE A CA 1
ATOM 1411 C C . ILE A 1 182 ? -10.052 -0.466 15.554 1.00 92.75 182 ILE A C 1
ATOM 1413 O O . ILE A 1 182 ? -10.701 -0.295 16.594 1.00 92.75 182 ILE A O 1
ATOM 1417 N N . THR A 1 183 ? -9.801 -1.681 15.059 1.00 93.75 183 THR A N 1
ATOM 1418 C CA . THR A 1 183 ? -10.375 -2.917 15.616 1.00 93.75 183 THR A CA 1
ATOM 1419 C C . THR A 1 183 ? -9.870 -3.248 17.023 1.00 93.75 183 THR A C 1
ATOM 1421 O O . THR A 1 183 ? -10.506 -4.021 17.738 1.00 93.75 183 THR A O 1
ATOM 1424 N N . LYS A 1 184 ? -8.811 -2.577 17.498 1.00 94.56 184 LYS A N 1
ATOM 1425 C CA . LYS A 1 184 ? -8.381 -2.611 18.909 1.00 94.56 184 LYS A CA 1
ATOM 1426 C C . LYS A 1 184 ? -9.403 -1.994 19.873 1.00 94.56 184 LYS A C 1
ATOM 1428 O O . LYS A 1 184 ? -9.382 -2.297 21.064 1.00 94.56 184 LYS A O 1
ATOM 1433 N N . TYR A 1 185 ? -10.283 -1.113 19.390 1.00 94.75 185 TYR A N 1
ATOM 1434 C CA . TYR A 1 185 ? -11.170 -0.298 20.234 1.00 94.75 185 TYR A CA 1
ATOM 1435 C C . TYR A 1 185 ? -12.663 -0.456 19.909 1.00 94.75 185 TYR A C 1
ATOM 1437 O O . TYR A 1 185 ? -13.520 -0.010 20.687 1.00 94.75 185 TYR A O 1
ATOM 1445 N N . THR A 1 186 ? -12.993 -1.056 18.767 1.00 93.38 186 THR A N 1
ATOM 1446 C CA . THR A 1 186 ? -14.369 -1.292 18.315 1.00 93.38 186 THR A CA 1
ATOM 1447 C C . THR A 1 186 ? -14.444 -2.463 17.328 1.00 93.38 186 THR A C 1
ATOM 1449 O O . THR A 1 186 ? -13.423 -3.005 16.921 1.00 93.38 186 THR A O 1
ATOM 1452 N N . LYS A 1 187 ? -15.654 -2.876 16.938 1.00 91.44 187 LYS A N 1
ATOM 1453 C CA . LYS A 1 187 ? -15.853 -3.906 15.907 1.00 91.44 187 LYS A CA 1
ATOM 1454 C C . LYS A 1 187 ? -15.644 -3.330 14.505 1.00 91.44 187 LYS A C 1
ATOM 1456 O O . LYS A 1 187 ? -15.960 -2.168 14.254 1.00 91.44 187 LYS A O 1
ATOM 1461 N N . PHE A 1 188 ? -15.184 -4.156 13.567 1.00 87.62 188 PHE A N 1
ATOM 1462 C CA . PHE A 1 188 ? -14.964 -3.725 12.182 1.00 87.62 188 PHE A CA 1
ATOM 1463 C C . PHE A 1 188 ? -16.245 -3.216 11.493 1.00 87.62 188 PHE A C 1
ATOM 1465 O O . PHE A 1 188 ? -16.211 -2.287 10.696 1.00 87.62 188 PHE A O 1
ATOM 1472 N N . ASP A 1 189 ? -17.400 -3.789 11.825 1.00 84.12 189 ASP A N 1
ATOM 1473 C CA . ASP A 1 189 ? -18.700 -3.414 11.264 1.00 84.12 189 ASP A CA 1
ATOM 1474 C C . ASP A 1 189 ? -19.396 -2.258 12.006 1.00 84.12 189 ASP A C 1
ATOM 1476 O O . ASP A 1 189 ? -20.511 -1.866 11.632 1.00 84.12 189 ASP A O 1
ATOM 1480 N N . SER A 1 190 ? -18.745 -1.699 13.030 1.00 86.19 190 SER A N 1
ATOM 1481 C CA . SER A 1 190 ? -19.287 -0.611 13.836 1.00 86.19 190 SER A CA 1
ATOM 1482 C C . SER A 1 190 ? -19.378 0.703 13.053 1.00 86.19 190 SER A C 1
ATOM 1484 O O . SER A 1 190 ? -18.737 0.898 12.015 1.00 86.19 190 SER A O 1
ATOM 1486 N N . LEU A 1 191 ? -20.202 1.626 13.552 1.00 82.44 191 LEU A N 1
ATOM 1487 C CA . LEU A 1 191 ? -20.415 2.928 12.916 1.00 82.44 191 LEU A CA 1
ATOM 1488 C C . LEU A 1 191 ? -19.133 3.764 12.880 1.00 82.44 191 LEU A C 1
ATOM 1490 O O . LEU A 1 191 ? -18.853 4.422 11.883 1.00 82.44 191 LEU A O 1
ATOM 1494 N N . GLU A 1 192 ? -18.342 3.699 13.945 1.00 85.81 192 GLU A N 1
ATOM 1495 C CA . GLU A 1 192 ? -17.066 4.394 14.081 1.00 85.81 192 GLU A CA 1
ATOM 1496 C C . GLU A 1 192 ? -16.059 3.915 13.027 1.00 85.81 192 GLU A C 1
ATOM 1498 O O . GLU A 1 192 ? -15.414 4.731 12.371 1.00 85.81 192 GLU A O 1
ATOM 1503 N N . THR A 1 193 ? -15.971 2.601 12.796 1.00 85.75 193 THR A N 1
ATOM 1504 C CA . THR A 1 193 ? -15.094 2.039 11.760 1.00 85.75 193 THR A CA 1
ATOM 1505 C C . THR A 1 193 ? -15.551 2.446 10.366 1.00 85.75 193 THR A C 1
ATOM 1507 O O . THR A 1 193 ? -14.757 2.965 9.583 1.00 85.75 193 THR A O 1
ATOM 1510 N N . LYS A 1 194 ? -16.845 2.276 10.062 1.00 82.44 194 LYS A N 1
ATOM 1511 C CA . LYS A 1 194 ? -17.412 2.642 8.753 1.00 82.44 194 LYS A CA 1
ATOM 1512 C C . LYS A 1 194 ? -17.224 4.119 8.437 1.00 82.44 194 LYS A C 1
ATOM 1514 O O . LYS A 1 194 ? -16.968 4.462 7.287 1.00 82.44 194 LYS A O 1
ATOM 1519 N N . PHE A 1 195 ? -17.354 4.983 9.444 1.00 78.69 195 PHE A N 1
ATOM 1520 C CA . PHE A 1 195 ? -17.096 6.402 9.272 1.00 78.69 195 PHE A CA 1
ATOM 1521 C C . PHE A 1 195 ? -15.624 6.636 8.940 1.00 78.69 195 PHE A C 1
ATOM 1523 O O . PHE A 1 195 ? -15.348 7.243 7.913 1.00 78.69 195 PHE A O 1
ATOM 1530 N N . LEU A 1 196 ? -14.685 6.121 9.748 1.00 80.94 196 LEU A N 1
ATOM 1531 C CA . LEU A 1 196 ? -13.253 6.376 9.551 1.00 80.94 196 LEU A CA 1
ATOM 1532 C C . LEU A 1 196 ? -12.702 5.810 8.231 1.00 80.94 196 LEU A C 1
ATOM 1534 O O . LEU A 1 196 ? -11.794 6.404 7.660 1.00 80.94 196 LEU A O 1
ATOM 1538 N N . MET A 1 197 ? -13.269 4.703 7.745 1.00 80.69 197 MET A N 1
ATOM 1539 C CA . MET A 1 197 ? -12.891 4.050 6.486 1.00 80.69 197 MET A CA 1
ATOM 1540 C C . MET A 1 197 ? -13.709 4.515 5.267 1.00 80.69 197 MET A C 1
ATOM 1542 O O . MET A 1 197 ? -13.608 3.921 4.194 1.00 80.69 197 MET A O 1
ATOM 1546 N N . SER A 1 198 ? -14.547 5.549 5.401 1.00 74.25 198 SER A N 1
ATOM 1547 C CA . SER A 1 198 ? -15.307 6.077 4.263 1.00 74.25 198 SER A CA 1
ATOM 1548 C C . SER A 1 198 ? -14.389 6.736 3.232 1.00 74.25 198 SER A C 1
ATOM 1550 O O . SER A 1 198 ? -13.558 7.581 3.552 1.00 74.25 198 SER A O 1
ATOM 1552 N N . ASP A 1 199 ? -14.666 6.429 1.968 1.00 62.06 199 ASP A N 1
ATOM 1553 C CA . ASP A 1 199 ? -14.187 7.077 0.742 1.00 62.06 199 ASP A CA 1
ATOM 1554 C C . ASP A 1 199 ? -14.210 8.612 0.734 1.00 62.06 199 ASP A C 1
ATOM 1556 O O . ASP A 1 199 ? -13.483 9.243 -0.032 1.00 62.06 199 ASP A O 1
ATOM 1560 N N . ARG A 1 200 ? -15.078 9.226 1.542 1.00 55.59 200 ARG A N 1
ATOM 1561 C CA . ARG A 1 200 ? -15.219 10.685 1.622 1.00 55.59 200 ARG A CA 1
ATOM 1562 C C . ARG A 1 200 ? -14.263 11.334 2.596 1.00 55.59 200 ARG A C 1
ATOM 1564 O O . ARG A 1 200 ? -14.178 12.563 2.629 1.00 55.59 200 ARG A O 1
ATOM 1571 N N . ILE A 1 201 ? -13.593 10.537 3.416 1.00 67.75 201 ILE A N 1
ATOM 1572 C CA . ILE A 1 201 ? -12.573 11.048 4.303 1.00 67.75 201 ILE A CA 1
ATOM 1573 C C . ILE A 1 201 ? -11.274 11.145 3.519 1.00 67.75 201 ILE A C 1
ATOM 1575 O O . ILE A 1 201 ? -10.806 10.183 2.919 1.00 67.75 201 ILE A O 1
ATOM 1579 N N . LEU A 1 202 ? -10.689 12.339 3.537 1.00 70.62 202 LEU A N 1
ATOM 1580 C CA . LEU A 1 202 ? -9.364 12.545 2.983 1.00 70.62 202 LEU A CA 1
ATOM 1581 C C . LEU A 1 202 ? -8.347 11.826 3.879 1.00 70.62 202 LEU A C 1
ATOM 1583 O O . LEU A 1 202 ? -8.130 12.230 5.029 1.00 70.62 202 LEU A O 1
ATOM 1587 N N . ILE A 1 203 ? -7.778 10.750 3.340 1.00 79.06 203 ILE A N 1
ATOM 1588 C CA . ILE A 1 203 ? -6.689 9.980 3.934 1.00 79.06 203 ILE A CA 1
ATOM 1589 C C . ILE A 1 203 ? -5.411 10.371 3.198 1.00 79.06 203 ILE A C 1
ATOM 1591 O O . ILE A 1 203 ? -5.220 10.010 2.037 1.00 79.06 203 ILE A O 1
ATOM 1595 N N . ASP A 1 204 ? -4.540 11.086 3.896 1.00 81.62 204 ASP A N 1
ATOM 1596 C CA . ASP A 1 204 ? -3.201 11.408 3.427 1.00 81.62 204 ASP A CA 1
ATOM 1597 C C . ASP A 1 204 ? -2.247 10.318 3.940 1.00 81.62 204 ASP A C 1
ATOM 1599 O O . ASP A 1 204 ? -2.168 10.076 5.145 1.00 81.62 204 ASP A O 1
ATOM 1603 N N . SER A 1 205 ? -1.544 9.641 3.032 1.00 84.81 205 SER A N 1
ATOM 1604 C CA . SER A 1 205 ? -0.489 8.672 3.360 1.00 84.81 205 SER A CA 1
ATOM 1605 C C . SER A 1 205 ? 0.849 9.245 2.919 1.00 84.81 205 SER A C 1
ATOM 1607 O O . SER A 1 205 ? 0.986 9.693 1.781 1.00 84.81 205 SER A O 1
ATOM 1609 N N . THR A 1 206 ? 1.828 9.222 3.814 1.00 86.31 206 THR A N 1
ATOM 1610 C CA . THR A 1 206 ? 3.216 9.565 3.518 1.00 86.31 206 THR A CA 1
ATOM 1611 C C . THR A 1 206 ? 4.089 8.372 3.851 1.00 86.31 206 THR A C 1
ATOM 1613 O O . THR A 1 206 ? 4.026 7.840 4.961 1.00 86.31 206 THR A O 1
ATOM 1616 N N . VAL A 1 207 ? 4.946 7.988 2.912 1.00 87.69 207 VAL A N 1
ATOM 1617 C CA . VAL A 1 207 ? 5.938 6.936 3.117 1.00 87.69 207 VAL A CA 1
ATOM 1618 C C . VAL A 1 207 ? 7.320 7.564 3.160 1.00 87.69 207 VAL A C 1
ATOM 1620 O O . VAL A 1 207 ? 7.707 8.297 2.254 1.00 87.69 207 VAL A O 1
ATOM 1623 N N . GLU A 1 208 ? 8.070 7.267 4.212 1.00 88.38 208 GLU A N 1
ATOM 1624 C CA . GLU A 1 208 ? 9.461 7.686 4.374 1.00 88.38 208 GLU A CA 1
ATOM 1625 C C . GLU A 1 208 ? 10.309 6.454 4.652 1.00 88.38 208 GLU A C 1
ATOM 1627 O O . GLU A 1 208 ? 9.951 5.650 5.506 1.00 88.38 208 GLU A O 1
ATOM 1632 N N . GLY A 1 209 ? 11.436 6.289 3.972 1.00 85.62 209 GLY A N 1
ATOM 1633 C CA . GLY A 1 209 ? 12.319 5.158 4.228 1.00 85.62 209 GLY A CA 1
ATOM 1634 C C . GLY A 1 209 ? 13.158 4.782 3.027 1.00 85.62 209 GLY A C 1
ATOM 1635 O O . GLY A 1 209 ? 13.344 5.573 2.104 1.00 85.62 209 GLY A O 1
ATOM 1636 N N . ASP A 1 210 ? 13.659 3.557 3.074 1.00 82.81 210 ASP A N 1
ATOM 1637 C CA . ASP A 1 210 ? 14.472 2.969 2.034 1.00 82.81 210 ASP A CA 1
ATOM 1638 C C . ASP A 1 210 ? 14.163 1.476 1.864 1.00 82.81 210 ASP A C 1
ATOM 1640 O O . ASP A 1 210 ? 13.227 0.880 2.396 1.00 82.81 210 ASP A O 1
ATOM 1644 N N . THR A 1 211 ? 14.986 0.828 1.067 1.00 80.88 211 THR A N 1
ATOM 1645 C CA . THR A 1 211 ? 14.836 -0.581 0.720 1.00 80.88 211 THR A CA 1
ATOM 1646 C C . THR A 1 211 ? 14.960 -1.579 1.884 1.00 80.88 211 THR A C 1
ATOM 1648 O O . THR A 1 211 ? 14.745 -2.772 1.665 1.00 80.88 211 THR A O 1
ATOM 1651 N N . ASN A 1 212 ? 15.342 -1.135 3.081 1.00 84.50 212 ASN A N 1
ATOM 1652 C CA . ASN A 1 212 ? 15.457 -1.942 4.294 1.00 84.50 212 ASN A CA 1
ATOM 1653 C C . ASN A 1 212 ? 14.333 -1.637 5.300 1.00 84.50 212 ASN A C 1
ATOM 1655 O O . ASN A 1 212 ? 14.334 -2.156 6.414 1.00 84.50 212 ASN A O 1
ATOM 1659 N N . GLY A 1 213 ? 13.360 -0.806 4.927 1.00 85.44 213 GLY A N 1
ATOM 1660 C CA . GLY A 1 213 ? 12.230 -0.469 5.780 1.00 85.44 213 GLY A CA 1
ATOM 1661 C C . GLY A 1 213 ? 11.896 1.012 5.748 1.00 85.44 213 GLY A C 1
ATOM 1662 O O . GLY A 1 213 ? 12.420 1.793 4.960 1.00 85.44 213 GLY A O 1
ATOM 1663 N N . GLY A 1 214 ? 10.977 1.412 6.610 1.00 90.56 214 GLY A N 1
ATOM 1664 C CA . GLY A 1 214 ? 10.498 2.781 6.615 1.00 90.56 214 GLY A CA 1
ATOM 1665 C C . GLY A 1 214 ? 9.291 2.975 7.502 1.00 90.56 214 GLY A C 1
ATOM 1666 O O . GLY A 1 214 ? 8.914 2.117 8.293 1.00 90.56 214 GLY A O 1
ATOM 1667 N N . ARG A 1 215 ? 8.672 4.132 7.361 1.00 92.81 215 ARG A N 1
ATOM 1668 C CA . ARG A 1 215 ? 7.480 4.548 8.072 1.00 92.81 215 ARG A CA 1
ATOM 1669 C C . ARG A 1 215 ? 6.378 4.818 7.063 1.00 92.81 215 ARG A C 1
ATOM 1671 O O . ARG A 1 215 ? 6.575 5.609 6.146 1.00 92.81 215 ARG A O 1
ATOM 1678 N N . ILE A 1 216 ? 5.210 4.230 7.296 1.00 92.06 216 ILE A N 1
ATOM 1679 C CA . ILE A 1 216 ? 3.953 4.667 6.685 1.00 92.06 216 ILE A CA 1
ATOM 1680 C C . ILE A 1 216 ? 3.245 5.550 7.715 1.00 92.06 216 ILE A C 1
ATOM 1682 O O . ILE A 1 216 ? 2.821 5.072 8.769 1.00 92.06 216 ILE A O 1
ATOM 1686 N N . ALA A 1 217 ? 3.156 6.845 7.430 1.00 90.31 217 ALA A N 1
ATOM 1687 C CA . ALA A 1 217 ? 2.441 7.826 8.232 1.00 90.31 217 ALA A CA 1
ATOM 1688 C C . ALA A 1 217 ? 1.102 8.149 7.566 1.00 90.31 217 ALA A C 1
ATOM 1690 O O . ALA A 1 217 ? 1.050 8.715 6.479 1.00 90.31 217 ALA A O 1
ATOM 1691 N N . ILE A 1 218 ? 0.016 7.797 8.240 1.00 89.44 218 ILE A N 1
ATOM 1692 C CA . ILE A 1 218 ? -1.357 7.964 7.783 1.00 89.44 218 ILE A CA 1
ATOM 1693 C C . ILE A 1 218 ? -1.983 9.088 8.594 1.00 89.44 218 ILE A C 1
ATOM 1695 O O . ILE A 1 218 ? -2.029 9.042 9.826 1.00 89.44 218 ILE A O 1
ATOM 1699 N N . LYS A 1 219 ? -2.512 10.087 7.902 1.00 87.06 219 LYS A N 1
ATOM 1700 C CA . LYS A 1 219 ? -3.277 11.179 8.483 1.00 87.06 219 LYS A CA 1
ATOM 1701 C C . LYS A 1 219 ? -4.665 11.189 7.872 1.00 87.06 219 LYS A C 1
ATOM 1703 O O . LYS A 1 219 ? -4.857 11.421 6.686 1.00 87.06 219 LYS A O 1
ATOM 1708 N N . ILE A 1 220 ? -5.651 10.967 8.720 1.00 84.44 220 ILE A N 1
ATOM 1709 C CA . ILE A 1 220 ? -7.053 10.930 8.350 1.00 84.44 220 ILE A CA 1
ATOM 1710 C C . ILE A 1 220 ? -7.669 12.249 8.811 1.00 84.44 220 ILE A C 1
ATOM 1712 O O . ILE A 1 220 ? -7.750 12.530 10.014 1.00 84.44 220 ILE A O 1
ATOM 1716 N N . ASN A 1 221 ? -8.101 13.080 7.861 1.00 73.94 221 ASN A N 1
ATOM 1717 C CA . ASN A 1 221 ? -8.698 14.387 8.139 1.00 73.94 221 ASN A CA 1
ATOM 1718 C C . ASN A 1 221 ? -10.153 14.236 8.608 1.00 73.94 221 ASN A C 1
ATOM 1720 O O . ASN A 1 221 ? -11.106 14.690 7.982 1.00 73.94 221 ASN A O 1
ATOM 1724 N N . ASN A 1 222 ? -10.313 13.592 9.756 1.00 67.00 222 ASN A N 1
ATOM 1725 C CA . ASN A 1 222 ? -11.548 13.517 10.501 1.00 67.00 222 ASN A CA 1
ATOM 1726 C C . ASN A 1 222 ? -11.490 14.603 11.579 1.00 67.00 222 ASN A C 1
ATOM 1728 O O . ASN A 1 222 ? -10.590 14.575 12.413 1.00 67.00 222 ASN A O 1
ATOM 1732 N N . LYS A 1 223 ? -12.381 15.602 11.544 1.00 61.06 223 LYS A N 1
ATOM 1733 C CA . LYS A 1 223 ? -12.374 16.723 12.503 1.00 61.06 223 LYS A CA 1
ATOM 1734 C C . LYS A 1 223 ? -12.925 16.281 13.869 1.00 61.06 223 LYS A C 1
ATOM 1736 O O . LYS A 1 223 ? -13.895 16.856 14.356 1.00 61.06 223 LYS A O 1
ATOM 1741 N N . PHE A 1 224 ? -12.287 15.298 14.508 1.00 67.94 224 PHE A N 1
ATOM 1742 C CA . PHE A 1 224 ? -12.518 14.960 15.911 1.00 67.94 224 PHE A CA 1
ATOM 1743 C C . PHE A 1 224 ? -12.129 16.165 16.771 1.00 67.94 224 PHE A C 1
ATOM 1745 O O . PHE A 1 224 ? -10.949 16.411 17.013 1.00 67.94 224 PHE A O 1
ATOM 1752 N N . ASN A 1 225 ? -13.108 16.959 17.209 1.00 65.81 225 ASN A N 1
ATOM 1753 C CA . ASN A 1 225 ? -12.856 18.164 18.005 1.00 65.81 225 ASN A CA 1
ATOM 1754 C C . ASN A 1 225 ? -11.786 19.092 17.372 1.00 65.81 225 ASN A C 1
ATOM 1756 O O . ASN A 1 225 ? -10.892 19.603 18.046 1.00 65.81 225 ASN A O 1
ATOM 1760 N N . GLY A 1 226 ? -11.810 19.217 16.039 1.00 71.19 226 GLY A N 1
ATOM 1761 C CA . GLY A 1 226 ? -10.817 19.986 15.278 1.00 71.19 226 GLY A CA 1
ATOM 1762 C C . GLY A 1 226 ? -9.419 19.356 15.154 1.00 71.19 226 GLY A C 1
ATOM 1763 O O . GLY A 1 226 ? -8.541 19.990 14.575 1.00 71.19 226 GLY A O 1
ATOM 1764 N N . LYS A 1 227 ? -9.193 18.129 15.646 1.00 79.44 227 LYS A N 1
ATOM 1765 C CA . LYS A 1 227 ? -7.921 17.393 15.543 1.00 79.44 227 LYS A CA 1
ATOM 1766 C C . LYS A 1 227 ? -8.025 16.235 14.540 1.00 79.44 227 LYS A C 1
ATOM 1768 O O . LYS A 1 227 ? -9.014 15.510 14.592 1.00 79.44 227 LYS A O 1
ATOM 1773 N N . PRO A 1 228 ? -7.019 16.026 13.669 1.00 85.94 228 PRO A N 1
ATOM 1774 C CA . PRO A 1 228 ? -6.981 14.882 12.762 1.00 85.94 228 PRO A CA 1
ATOM 1775 C C . PRO A 1 228 ? -6.687 13.576 13.511 1.00 85.94 228 PRO A C 1
ATOM 1777 O O . PRO A 1 228 ? -6.073 13.574 14.586 1.00 85.94 228 PRO A O 1
ATOM 1780 N N . VAL A 1 229 ? -7.078 12.459 12.904 1.00 90.31 229 VAL A N 1
ATOM 1781 C CA . VAL A 1 229 ? -6.646 11.127 13.335 1.00 90.31 229 VAL A CA 1
ATOM 1782 C C . VAL A 1 229 ? -5.324 10.805 12.645 1.00 90.31 229 VAL A C 1
ATOM 1784 O O . VAL A 1 229 ? -5.165 11.097 11.462 1.00 90.31 229 VAL A O 1
ATOM 1787 N N . TYR A 1 230 ? -4.365 10.239 13.372 1.00 92.56 230 TYR A N 1
ATOM 1788 C CA . TYR A 1 230 ? -3.089 9.802 12.821 1.00 92.56 230 TYR A CA 1
ATOM 1789 C C . TYR A 1 230 ? -2.768 8.370 13.241 1.00 92.56 230 TYR A C 1
ATOM 1791 O O . TYR A 1 230 ? -3.119 7.935 14.343 1.00 92.56 230 TYR A O 1
ATOM 1799 N N . ILE A 1 231 ? -2.078 7.665 12.349 1.00 95.50 231 ILE A N 1
ATOM 1800 C CA . ILE A 1 231 ? -1.509 6.338 12.568 1.00 95.50 231 ILE A CA 1
ATOM 1801 C C . ILE A 1 231 ? -0.146 6.308 11.875 1.00 95.50 231 ILE A C 1
ATOM 1803 O O . ILE A 1 231 ? -0.069 6.523 10.673 1.00 95.50 231 ILE A O 1
ATOM 1807 N N . SER A 1 232 ? 0.922 6.029 12.609 1.00 96.31 232 SER A N 1
ATOM 1808 C CA . SER A 1 232 ? 2.274 5.879 12.071 1.00 96.31 232 SER A CA 1
ATOM 1809 C C . SER A 1 232 ? 2.760 4.468 12.350 1.00 96.31 232 SER A C 1
ATOM 1811 O O . SER A 1 232 ? 2.916 4.099 13.512 1.00 96.31 232 SER A O 1
ATOM 1813 N N . SER A 1 233 ? 2.995 3.694 11.294 1.00 96.81 233 SER A N 1
ATOM 1814 C CA . SER A 1 233 ? 3.489 2.315 11.375 1.00 96.81 233 SER A CA 1
ATOM 1815 C C . SER A 1 233 ? 4.917 2.252 10.849 1.00 96.81 233 SER A C 1
ATOM 1817 O O . SER A 1 233 ? 5.203 2.770 9.768 1.00 96.81 233 SER A O 1
ATOM 1819 N N . TYR A 1 234 ? 5.815 1.657 11.628 1.00 96.69 234 TYR A N 1
ATOM 1820 C CA . TYR A 1 234 ? 7.242 1.567 11.329 1.00 96.69 234 TYR A CA 1
ATOM 1821 C C . TYR A 1 234 ? 7.590 0.127 10.973 1.00 96.69 234 TYR A C 1
ATOM 1823 O O . TYR A 1 234 ? 7.229 -0.791 11.706 1.00 96.69 234 TYR A O 1
ATOM 1831 N N . PHE A 1 235 ? 8.315 -0.057 9.877 1.00 96.69 235 PHE A N 1
ATOM 1832 C CA . PHE A 1 235 ? 8.645 -1.348 9.296 1.00 96.69 235 PHE A CA 1
ATOM 1833 C C . PHE A 1 235 ? 10.152 -1.535 9.158 1.00 96.69 235 PHE A C 1
ATOM 1835 O O . PHE A 1 235 ? 10.860 -0.618 8.741 1.00 96.69 235 PHE A O 1
ATOM 1842 N N . GLU A 1 236 ? 10.611 -2.754 9.420 1.00 95.56 236 GLU A N 1
ATOM 1843 C CA . GLU A 1 236 ? 11.955 -3.233 9.097 1.00 95.56 236 GLU A CA 1
ATOM 1844 C C . GLU A 1 236 ? 11.867 -4.354 8.049 1.00 95.56 236 GLU A C 1
ATOM 1846 O O . GLU A 1 236 ? 10.948 -5.175 8.065 1.00 95.56 236 GLU A O 1
ATOM 1851 N N . SER A 1 237 ? 12.829 -4.394 7.130 1.00 93.12 237 SER A N 1
ATOM 1852 C CA . SER A 1 237 ? 12.962 -5.415 6.094 1.00 93.12 237 SER A CA 1
ATOM 1853 C C . SER A 1 237 ? 14.439 -5.721 5.845 1.00 93.12 237 SER A C 1
ATOM 1855 O O . SER A 1 237 ? 15.248 -4.830 5.600 1.00 93.12 237 SER A O 1
ATOM 1857 N N . LYS A 1 238 ? 14.801 -7.007 5.867 1.00 86.25 238 LYS A N 1
ATOM 1858 C CA . LYS A 1 238 ? 16.184 -7.452 5.603 1.00 86.25 238 LYS A CA 1
ATOM 1859 C C . LYS A 1 238 ? 16.420 -7.847 4.149 1.00 86.25 238 LYS A C 1
ATOM 1861 O O . LYS A 1 238 ? 17.539 -7.748 3.658 1.00 86.25 238 LYS A O 1
ATOM 1866 N N . ASP A 1 239 ? 15.382 -8.317 3.469 1.00 88.06 239 ASP A N 1
ATOM 1867 C CA . ASP A 1 239 ? 15.442 -8.839 2.100 1.00 88.06 239 ASP A CA 1
ATOM 1868 C C . ASP A 1 239 ? 14.896 -7.850 1.055 1.00 88.06 239 ASP A C 1
ATOM 1870 O O . ASP A 1 239 ? 15.124 -8.039 -0.140 1.00 88.06 239 ASP A O 1
ATOM 1874 N N . GLY A 1 240 ? 14.220 -6.783 1.492 1.00 89.56 240 GLY A N 1
ATOM 1875 C CA . GLY A 1 240 ? 13.543 -5.800 0.642 1.00 89.56 240 GLY A CA 1
ATOM 1876 C C . GLY A 1 240 ? 12.115 -6.184 0.245 1.00 89.56 240 GLY A C 1
ATOM 1877 O O . GLY A 1 240 ? 11.487 -5.431 -0.492 1.00 89.56 240 GLY A O 1
ATOM 1878 N N . PHE A 1 241 ? 11.610 -7.332 0.708 1.00 93.31 241 PHE A N 1
ATOM 1879 C CA . PHE A 1 241 ? 10.324 -7.903 0.284 1.00 93.31 241 PHE A CA 1
ATOM 1880 C C . PHE A 1 241 ? 9.453 -8.370 1.452 1.00 93.31 241 PHE A C 1
ATOM 1882 O O . PHE A 1 241 ? 8.235 -8.433 1.306 1.00 93.31 241 PHE A O 1
ATOM 1889 N N . THR A 1 242 ? 10.044 -8.658 2.609 1.00 96.19 242 THR A N 1
ATOM 1890 C CA . THR A 1 242 ? 9.348 -9.041 3.834 1.00 96.19 242 THR A CA 1
ATOM 1891 C C . THR A 1 242 ? 9.475 -7.921 4.860 1.00 96.19 242 THR A C 1
ATOM 1893 O O . THR A 1 242 ? 10.548 -7.692 5.417 1.00 96.19 242 THR A O 1
ATOM 1896 N N . PHE A 1 243 ? 8.360 -7.250 5.133 1.00 96.94 243 PHE A N 1
ATOM 1897 C CA . PHE A 1 243 ? 8.270 -6.121 6.049 1.00 96.94 243 PHE A CA 1
ATOM 1898 C C . PHE A 1 243 ? 7.618 -6.542 7.365 1.00 96.94 243 PHE A C 1
ATOM 1900 O O . PHE A 1 243 ? 6.474 -7.003 7.387 1.00 96.94 243 PHE A O 1
ATOM 1907 N N . TYR A 1 244 ? 8.343 -6.342 8.460 1.00 97.38 244 TYR A N 1
ATOM 1908 C CA . TYR A 1 244 ? 7.864 -6.557 9.821 1.00 97.38 244 TYR A CA 1
ATOM 1909 C C . TYR A 1 244 ? 7.569 -5.210 10.460 1.00 97.38 244 TYR A C 1
ATOM 1911 O O . TYR A 1 244 ? 8.451 -4.354 10.523 1.00 97.38 244 TYR A O 1
ATOM 1919 N N . GLU A 1 245 ? 6.343 -5.012 10.931 1.00 97.50 245 GLU A N 1
ATOM 1920 C CA . GLU A 1 245 ? 6.016 -3.846 11.740 1.00 97.50 245 GLU A CA 1
ATOM 1921 C C . GLU A 1 245 ? 6.686 -3.977 13.110 1.00 97.50 245 GLU A C 1
ATOM 1923 O O . GLU A 1 245 ? 6.462 -4.941 13.839 1.00 97.50 245 GLU A O 1
ATOM 1928 N N . ILE A 1 246 ? 7.520 -3.000 13.453 1.00 96.62 246 ILE A N 1
ATOM 1929 C CA . ILE A 1 246 ? 8.281 -2.980 14.708 1.00 96.62 246 ILE A CA 1
ATOM 1930 C C . ILE A 1 246 ? 7.654 -2.062 15.758 1.00 96.62 246 ILE A C 1
ATOM 1932 O O . ILE A 1 246 ? 7.992 -2.146 16.937 1.00 96.62 246 ILE A O 1
ATOM 1936 N N . LYS A 1 247 ? 6.796 -1.133 15.326 1.00 95.94 247 LYS A N 1
ATOM 1937 C CA . LYS A 1 247 ? 6.181 -0.124 16.187 1.00 95.94 247 LYS A CA 1
ATOM 1938 C C . LYS A 1 247 ? 4.988 0.515 15.491 1.00 95.94 247 LYS A C 1
ATOM 1940 O O . LYS A 1 247 ? 5.073 0.833 14.302 1.00 95.94 247 LYS A O 1
ATOM 1945 N N . ARG A 1 248 ? 3.953 0.845 16.268 1.00 96.50 248 ARG A N 1
ATOM 1946 C CA . ARG A 1 248 ? 2.875 1.741 15.842 1.00 96.50 248 ARG A CA 1
ATOM 1947 C C . ARG A 1 248 ? 2.595 2.859 16.843 1.00 96.50 248 ARG A C 1
ATOM 1949 O O . ARG A 1 248 ? 2.557 2.644 18.050 1.00 96.50 248 ARG A O 1
ATOM 1956 N N . GLU A 1 249 ? 2.361 4.061 16.328 1.00 96.75 249 GLU A N 1
ATOM 1957 C CA . GLU A 1 249 ? 1.918 5.232 17.091 1.00 96.75 249 GLU A CA 1
ATOM 1958 C C . GLU A 1 249 ? 0.576 5.712 16.540 1.00 96.75 249 GLU A C 1
ATOM 1960 O O . GLU A 1 249 ? 0.434 5.878 15.331 1.00 96.75 249 GLU A O 1
ATOM 1965 N N . SER A 1 250 ? -0.419 5.953 17.393 1.00 95.62 250 SER A N 1
ATOM 1966 C CA . SER A 1 250 ? -1.733 6.405 16.928 1.00 95.62 250 SER A CA 1
ATOM 1967 C C . SER A 1 250 ? -2.470 7.245 17.969 1.00 95.62 250 SER A C 1
ATOM 1969 O O . SER A 1 250 ? -2.177 7.199 19.166 1.00 95.62 250 SER A O 1
ATOM 1971 N N . ASN A 1 251 ? -3.480 7.991 17.518 1.00 94.50 251 ASN A N 1
ATOM 1972 C CA . ASN A 1 251 ? -4.492 8.591 18.393 1.00 94.50 251 ASN A CA 1
ATOM 1973 C C . ASN A 1 251 ? -5.907 8.031 18.157 1.00 94.50 251 ASN A C 1
ATOM 1975 O O . ASN A 1 251 ? -6.887 8.655 18.576 1.00 94.50 251 ASN A O 1
ATOM 1979 N N . VAL A 1 252 ? -6.029 6.865 17.511 1.00 93.75 252 VAL A N 1
ATOM 1980 C CA . VAL A 1 252 ? -7.321 6.279 17.108 1.00 93.75 252 VAL A CA 1
ATOM 1981 C C . VAL A 1 252 ? -8.228 6.032 18.309 1.00 93.75 252 VAL A C 1
ATOM 1983 O O . VAL A 1 252 ? -9.424 6.300 18.230 1.00 93.75 252 VAL A O 1
ATOM 1986 N N . LYS A 1 253 ? -7.671 5.630 19.458 1.00 94.50 253 LYS A N 1
ATOM 1987 C CA . LYS A 1 253 ? -8.433 5.474 20.706 1.00 94.50 253 LYS A CA 1
ATOM 1988 C C . LYS A 1 253 ? -9.275 6.710 21.043 1.00 94.50 253 LYS A C 1
ATOM 1990 O O . LYS A 1 253 ? -10.465 6.583 21.321 1.00 94.50 253 LYS A O 1
ATOM 1995 N N . ASN A 1 254 ? -8.678 7.902 20.961 1.00 92.31 254 ASN A N 1
ATOM 1996 C CA . ASN A 1 254 ? -9.353 9.164 21.278 1.00 92.31 254 ASN A CA 1
ATOM 1997 C C . ASN A 1 254 ? -10.505 9.439 20.307 1.00 92.31 254 ASN A C 1
ATOM 1999 O O . ASN A 1 254 ? -11.568 9.907 20.715 1.00 92.31 254 ASN A O 1
ATOM 2003 N N . TYR A 1 255 ? -10.300 9.121 19.025 1.00 90.62 255 TYR A N 1
ATOM 2004 C CA . TYR A 1 255 ? -11.359 9.198 18.028 1.00 90.62 255 TYR A CA 1
ATOM 2005 C C . TYR A 1 255 ? -12.507 8.248 18.363 1.00 90.62 255 TYR A C 1
ATOM 2007 O O . TYR A 1 255 ? -13.651 8.685 18.380 1.00 90.62 255 TYR A O 1
ATOM 2015 N N . ILE A 1 256 ? -12.222 6.983 18.679 1.00 91.44 256 ILE A N 1
ATOM 2016 C CA . ILE A 1 256 ? -13.260 5.988 18.973 1.00 91.44 256 ILE A CA 1
ATOM 2017 C C . ILE A 1 256 ? -14.055 6.360 20.227 1.00 91.44 256 ILE A C 1
ATOM 2019 O O . ILE A 1 256 ? -15.280 6.259 20.231 1.00 91.44 256 ILE A O 1
ATOM 2023 N N . GLU A 1 257 ? -13.395 6.845 21.279 1.00 91.38 257 GLU A N 1
ATOM 2024 C CA . GLU A 1 257 ? -14.070 7.313 22.496 1.00 91.38 257 GLU A CA 1
ATOM 2025 C C . GLU A 1 257 ? -14.988 8.513 22.249 1.00 91.38 257 GLU A C 1
ATOM 2027 O O . GLU A 1 257 ? -16.036 8.639 22.887 1.00 91.38 257 GLU A O 1
ATOM 2032 N N . TRP A 1 258 ? -14.614 9.399 21.329 1.00 88.94 258 TRP A N 1
ATOM 2033 C CA . TRP A 1 258 ? -15.480 10.488 20.900 1.00 88.94 258 TRP A CA 1
ATOM 2034 C C . TRP A 1 258 ? -16.607 10.007 19.999 1.00 88.94 258 TRP A C 1
ATOM 2036 O O . TRP A 1 258 ? -17.753 10.391 20.211 1.00 88.94 258 TRP A O 1
ATOM 2046 N N . ALA A 1 259 ? -16.300 9.155 19.026 1.00 85.62 259 ALA A N 1
ATOM 2047 C CA . ALA A 1 259 ? -17.255 8.658 18.054 1.00 85.62 259 ALA A CA 1
ATOM 2048 C C . ALA A 1 259 ? -18.392 7.904 18.755 1.00 85.62 259 ALA A C 1
ATOM 2050 O O . ALA A 1 259 ? -19.546 8.230 18.522 1.00 85.62 259 ALA A O 1
ATOM 2051 N N . LYS A 1 260 ? -18.084 7.053 19.743 1.00 85.81 260 LYS A N 1
ATOM 2052 C CA . LYS A 1 260 ? -19.083 6.370 20.593 1.00 85.81 260 LYS A CA 1
ATOM 2053 C C . LYS A 1 260 ? -20.055 7.305 21.325 1.00 85.81 260 LYS A C 1
ATOM 2055 O O . LYS A 1 260 ? -21.109 6.863 21.767 1.00 85.81 260 LYS A O 1
ATOM 2060 N N . LYS A 1 261 ? -19.686 8.574 21.529 1.00 85.38 261 LYS A N 1
ATOM 2061 C CA . LYS A 1 261 ? -20.513 9.584 22.213 1.00 85.38 261 LYS A CA 1
ATOM 2062 C C . LYS A 1 261 ? -21.272 10.496 21.246 1.00 85.38 261 LYS A C 1
ATOM 2064 O O . LYS A 1 261 ? -22.167 11.205 21.691 1.00 85.38 261 LYS A O 1
ATOM 2069 N N . ASN A 1 262 ? -20.866 10.551 19.975 1.00 77.88 262 ASN A N 1
ATOM 2070 C CA . ASN A 1 262 ? -21.302 11.581 19.025 1.00 77.88 262 ASN A CA 1
ATOM 2071 C C . ASN A 1 262 ? -21.853 11.023 17.699 1.00 77.88 262 ASN A C 1
ATOM 2073 O O . ASN A 1 262 ? -22.474 11.781 16.954 1.00 77.88 262 ASN A O 1
ATOM 2077 N N . LEU A 1 263 ? -21.626 9.742 17.391 1.00 71.75 263 LEU A N 1
ATOM 2078 C CA . LEU A 1 263 ? -22.213 9.010 16.261 1.00 71.75 263 LEU A CA 1
ATOM 2079 C C . LEU A 1 263 ? -23.336 8.102 16.760 1.00 71.75 263 LEU A C 1
ATOM 2081 O O . LEU A 1 263 ? -24.363 8.027 16.049 1.00 71.75 263 LEU A O 1
#

Organism: NCBI:txid391606

pLDDT: mean 81.35, std 17.66, range [29.38, 97.69]

Radius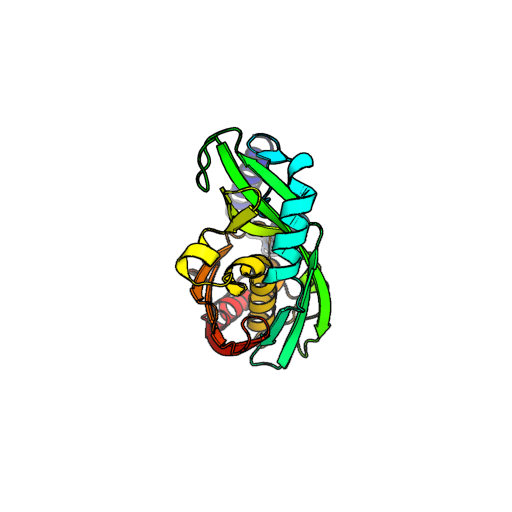 of gyration: 21.79 Å; chains: 1; bounding box: 61×40×50 Å

Sequence (263 aa):
MRKILALAIVIALAVAGYQVYKDDNKRMALEEKVKGVLYSIGTGASRTSFYSPDVMKEKPELQPMVDEYVKKYYDKEIRFILENGTKLSGKIKNVIAVEYTSDDIFAKKGDFALLGTFAIDSFESPAVPTGVLNFTDNKVYLGKVTIEEGKIMGADVEKMGKPFILGVVDSIVKDIIIADEITKYTKFDSLETKFLMSDRILIDSTVEGDTNGGRIAIKINNKFNGKPVYISSYFESKDGFTFYEIKRESNVKNYIEWAKKNL

Secondary structure (DSSP, 8-state):
-HHHHHHHHHHHHHHHHHHH---HHHHHHHHHHHHHHHHTT-S------S--TTTEEE-GGGHHHHHHHHHHHT-S-EEEE-TTS-EEEEEEEEEEEEEESS--SS--TT-EEEEEEEEEEEEE-SSS-GGGGGT---EEEEEEEEEETTEEEEHHHHHHSS--HHHHSHHHHHHHHHHHHHHTTS-TTSHHHHHHT-TTS-EEEEEEEETTEEEEEEEEEEEETTEEEEEEEEEE-SSSSEEEEEEEEE-HHHHHHHHHHH-

Foldseek 3Di:
DVVVVVVVVLVVCLVVVVVPDPDVVVNVVSVVVVVVVVVVQFPDQPAPPPDDPVFKDWDVVLVVQVVVVCVVAFPDKFWEAEPQGKIWIWGWDDKTKIATCADDPQDHGRWIWIKTFTDTPDTDGPQFDPCLQVNADRIWTQAIWDQDPNHTDHPQCVVAVGGQVCNGCVSRVVSVQLLVVLRVADHCPDPLNSVQSGSPWDWDWDWDDGLQWTKTKIWTPDCPVDDIWIKIWTWGHDPSRHTYTPDMDTPSNSSSVSVVVPD